Protein AF-A0A833JPB8-F1 (afdb_monomer_lite)

Secondary structure (DSSP, 8-state):
----EEE-GGG-BGGGGGGBBPHHHHHHHHHHHHHH-HHHHHHHHHHHTTS-S--S-HHHHHHHHHHTTSSEEEPPTTS--SSBSEEEEE-TTSTTSEEEEE-S--TT--HHHHHHHHHHHHTT--HHHHHTTTTTSGGGSBGGGHHHHHHHHHHHHHHHHHHHHHTT----S----------------------------PPPP-----------

pLDDT: mean 72.91, std 19.33, range [29.31, 93.25]

Organism: Marinobacter nauticus (NCBI:txid2743)

Radius of gyration: 31.26 Å; chains: 1; bounding box: 52×52×105 Å

Structure (mmCIF, N/CA/C/O backbone):
data_AF-A0A833JPB8-F1
#
_entry.id   AF-A0A833JPB8-F1
#
loop_
_atom_site.group_PDB
_atom_site.id
_atom_site.type_symbol
_atom_site.label_atom_id
_atom_site.label_alt_id
_atom_site.label_comp_id
_atom_site.label_asym_id
_atom_site.label_entity_id
_atom_site.label_seq_id
_atom_site.pdbx_PDB_ins_code
_atom_site.Cartn_x
_atom_site.Cartn_y
_atom_site.Cartn_z
_atom_site.occupancy
_atom_site.B_iso_or_equiv
_atom_site.auth_seq_id
_atom_site.auth_comp_id
_atom_site.auth_asym_id
_atom_site.auth_atom_id
_atom_site.pdbx_PDB_model_num
ATOM 1 N N . MET A 1 1 ? 2.068 20.394 -6.447 1.00 38.81 1 MET A N 1
ATOM 2 C CA . MET A 1 1 ? 2.480 19.107 -7.045 1.00 38.81 1 MET A CA 1
ATOM 3 C C . MET A 1 1 ? 1.892 18.001 -6.193 1.00 38.81 1 MET A C 1
ATOM 5 O O . MET A 1 1 ? 2.092 18.008 -4.988 1.00 38.81 1 MET A O 1
ATOM 9 N N . SER A 1 2 ? 1.090 17.119 -6.780 1.00 48.22 2 SER A N 1
ATOM 10 C CA . SER A 1 2 ? 0.571 15.929 -6.104 1.00 48.22 2 SER A CA 1
ATOM 11 C C . SER A 1 2 ? 1.723 14.943 -5.900 1.00 48.22 2 SER A C 1
ATOM 13 O O . SER A 1 2 ? 2.187 14.341 -6.864 1.00 48.22 2 SER A O 1
ATOM 15 N N . PHE A 1 3 ? 2.212 14.821 -4.666 1.00 65.00 3 PHE A N 1
ATOM 16 C CA . PHE A 1 3 ? 3.339 13.949 -4.327 1.00 65.00 3 PHE A CA 1
ATOM 17 C C . PHE A 1 3 ? 2.903 12.482 -4.344 1.00 65.00 3 PHE A C 1
ATOM 19 O O . PHE A 1 3 ? 2.333 11.989 -3.380 1.00 65.00 3 PHE A O 1
ATOM 26 N N . VAL A 1 4 ? 3.136 11.791 -5.453 1.00 81.50 4 VAL A N 1
ATOM 27 C CA . VAL A 1 4 ? 3.053 10.327 -5.510 1.00 81.50 4 VAL A CA 1
ATOM 28 C C . VAL A 1 4 ? 4.447 9.783 -5.226 1.00 81.50 4 VAL A C 1
ATOM 30 O O . VAL A 1 4 ? 5.430 10.359 -5.695 1.00 81.50 4 VAL A O 1
ATOM 33 N N . LYS A 1 5 ? 4.553 8.699 -4.455 1.00 88.44 5 LYS A N 1
ATOM 34 C CA . LYS A 1 5 ? 5.848 8.085 -4.136 1.00 88.44 5 LYS A CA 1
ATOM 35 C C . LYS A 1 5 ? 5.878 6.610 -4.524 1.00 88.44 5 LYS A C 1
ATOM 37 O O . LYS A 1 5 ? 4.881 5.903 -4.390 1.00 88.44 5 LYS A O 1
ATOM 42 N N . LEU A 1 6 ? 7.043 6.173 -4.993 1.00 89.81 6 LEU A N 1
ATOM 43 C CA . LEU A 1 6 ? 7.389 4.771 -5.209 1.00 89.81 6 LEU A CA 1
ATOM 44 C C . LEU A 1 6 ? 8.319 4.336 -4.084 1.00 89.81 6 LEU A C 1
ATOM 46 O O . LEU A 1 6 ? 9.373 4.944 -3.897 1.00 89.81 6 LEU A O 1
ATOM 50 N N . VAL A 1 7 ? 7.914 3.319 -3.333 1.00 90.62 7 VAL A N 1
ATOM 51 C CA . VAL A 1 7 ? 8.639 2.832 -2.152 1.00 90.62 7 VAL A CA 1
ATOM 52 C C . VAL A 1 7 ? 8.621 1.312 -2.111 1.00 90.62 7 VAL A C 1
ATOM 54 O O . VAL A 1 7 ? 7.736 0.682 -2.692 1.00 90.62 7 VAL A O 1
ATOM 57 N N . ARG A 1 8 ? 9.592 0.712 -1.424 1.00 90.06 8 ARG A N 1
ATOM 58 C CA . ARG A 1 8 ? 9.579 -0.735 -1.178 1.00 90.06 8 ARG A CA 1
ATOM 59 C C . ARG A 1 8 ? 8.524 -1.098 -0.127 1.00 90.06 8 ARG A C 1
ATOM 61 O O . ARG A 1 8 ? 8.260 -0.279 0.755 1.00 90.06 8 ARG A O 1
ATOM 68 N N . PRO A 1 9 ? 7.986 -2.331 -0.143 1.00 88.12 9 PRO A N 1
ATOM 69 C CA . PRO A 1 9 ? 7.091 -2.823 0.904 1.00 88.12 9 PRO A CA 1
ATOM 70 C C . PRO A 1 9 ? 7.618 -2.624 2.324 1.00 88.12 9 PRO A C 1
ATOM 72 O O . PRO A 1 9 ? 6.891 -2.152 3.194 1.00 88.12 9 PRO A O 1
ATOM 75 N N . SER A 1 10 ? 8.907 -2.889 2.533 1.00 84.38 10 SER A N 1
ATOM 76 C CA . SER A 1 10 ? 9.578 -2.732 3.825 1.00 84.38 10 SER A CA 1
ATOM 77 C C . SER A 1 10 ? 9.705 -1.282 4.302 1.00 84.38 10 SER A C 1
ATOM 79 O O . SER A 1 10 ? 9.936 -1.054 5.482 1.00 84.38 10 SER A O 1
ATOM 81 N N . GLU A 1 11 ? 9.601 -0.310 3.394 1.00 87.38 11 GLU A N 1
ATOM 82 C CA . GLU A 1 11 ? 9.758 1.126 3.670 1.00 87.38 11 GLU A CA 1
ATOM 83 C C . GLU A 1 11 ? 8.403 1.838 3.814 1.00 87.38 11 GLU A C 1
ATOM 85 O O . GLU A 1 11 ? 8.351 3.056 4.018 1.00 87.38 11 GLU A O 1
ATOM 90 N N . LEU A 1 12 ? 7.292 1.101 3.691 1.00 88.50 12 LEU A N 1
ATOM 91 C CA . LEU A 1 12 ? 5.969 1.662 3.910 1.00 88.50 12 LEU A CA 1
ATOM 92 C C . LEU A 1 12 ? 5.792 2.090 5.360 1.00 88.50 12 LEU A C 1
ATOM 94 O O . LEU A 1 12 ? 6.124 1.366 6.304 1.00 88.50 12 LEU A O 1
ATOM 98 N N . LYS A 1 13 ? 5.164 3.251 5.525 1.00 88.62 13 LYS A N 1
ATOM 99 C CA . LYS A 1 13 ? 4.613 3.665 6.808 1.00 88.62 13 LYS A CA 1
ATOM 100 C C . LYS A 1 13 ? 3.177 3.196 6.912 1.00 88.62 13 LYS A C 1
ATOM 102 O O . LYS A 1 13 ? 2.467 3.071 5.917 1.00 88.62 13 LYS A O 1
ATOM 107 N N . VAL A 1 14 ? 2.708 3.014 8.134 1.00 87.00 14 VAL A N 1
ATOM 108 C CA . VAL A 1 14 ? 1.323 2.605 8.371 1.00 87.00 14 VAL A CA 1
ATOM 109 C C . VAL A 1 14 ? 0.312 3.624 7.829 1.00 87.00 14 VAL A C 1
ATOM 111 O O . VAL A 1 14 ? -0.722 3.232 7.294 1.00 87.00 14 VAL A O 1
ATOM 114 N N . LEU A 1 15 ? 0.630 4.922 7.879 1.00 87.62 15 LEU A N 1
ATOM 115 C CA . LEU A 1 15 ? -0.206 5.981 7.296 1.00 87.62 15 LEU A CA 1
ATOM 116 C C . LEU A 1 15 ? -0.375 5.853 5.774 1.00 87.62 15 LEU A C 1
ATOM 118 O O . LEU A 1 15 ? -1.339 6.375 5.224 1.00 87.62 15 LEU A O 1
ATOM 122 N N . ASP A 1 16 ? 0.551 5.167 5.098 1.00 88.69 16 ASP A N 1
ATOM 123 C CA . ASP A 1 16 ? 0.543 5.011 3.646 1.00 88.69 16 ASP A CA 1
ATOM 124 C C . ASP A 1 16 ? -0.399 3.897 3.187 1.00 88.69 16 ASP A C 1
ATOM 126 O O . ASP A 1 16 ? -0.879 3.949 2.058 1.00 88.69 16 ASP A O 1
ATOM 130 N N . ILE A 1 17 ? -0.678 2.912 4.053 1.00 89.50 17 ILE A N 1
ATOM 131 C CA . ILE A 1 17 ? -1.454 1.701 3.737 1.00 89.50 17 ILE A CA 1
ATOM 132 C C . ILE A 1 17 ? -2.774 2.012 3.006 1.00 89.50 17 ILE A C 1
ATOM 134 O O . ILE A 1 17 ? -3.024 1.395 1.969 1.00 89.50 17 ILE A O 1
ATOM 138 N N . PRO A 1 18 ? -3.606 2.978 3.453 1.00 89.31 18 PRO A N 1
ATOM 139 C CA . PRO A 1 18 ? -4.880 3.275 2.791 1.00 89.31 18 PRO A CA 1
ATOM 140 C C . PRO A 1 18 ? -4.728 3.932 1.411 1.00 89.31 18 PRO A C 1
ATOM 142 O O . PRO A 1 18 ? -5.699 4.040 0.664 1.00 89.31 18 PRO A O 1
ATOM 145 N N . PHE A 1 19 ? -3.531 4.422 1.087 1.00 90.75 19 PHE A N 1
ATOM 146 C CA . PHE A 1 19 ? -3.228 5.122 -0.158 1.00 90.75 19 PHE A CA 1
ATOM 147 C C . PHE A 1 19 ? -2.422 4.271 -1.142 1.00 90.75 19 PHE A C 1
ATOM 149 O O . PHE A 1 19 ? -2.067 4.758 -2.221 1.00 90.75 19 PHE A O 1
ATOM 156 N N . VAL A 1 20 ? -2.128 3.018 -0.789 1.00 91.44 20 VAL A N 1
ATOM 157 C CA . VAL A 1 20 ? -1.443 2.092 -1.685 1.00 91.44 20 VAL A CA 1
ATOM 158 C C . VAL A 1 20 ? -2.396 1.656 -2.794 1.00 91.44 20 VAL A C 1
ATOM 160 O O . VAL A 1 20 ? -3.481 1.125 -2.545 1.00 91.44 20 VAL A O 1
ATOM 163 N N . GLU A 1 21 ? -1.974 1.882 -4.031 1.00 92.06 21 GLU A N 1
ATOM 164 C CA . GLU A 1 21 ? -2.668 1.419 -5.230 1.00 92.06 21 GLU A CA 1
ATOM 165 C C . GLU A 1 21 ? -2.390 -0.069 -5.478 1.00 92.06 21 GLU A C 1
ATOM 167 O O . GLU A 1 21 ? -1.311 -0.577 -5.169 1.00 92.06 21 GLU A O 1
ATOM 172 N N . THR A 1 22 ? -3.346 -0.775 -6.076 1.00 90.88 22 THR A N 1
ATOM 173 C CA . THR A 1 22 ? -3.108 -2.162 -6.507 1.00 90.88 22 THR A CA 1
ATOM 174 C C . THR A 1 22 ? -2.031 -2.243 -7.602 1.00 90.88 22 THR A C 1
ATOM 176 O O . THR A 1 22 ? -1.995 -1.379 -8.483 1.00 90.88 22 THR A O 1
ATOM 179 N N . PRO A 1 23 ? -1.185 -3.297 -7.623 1.00 89.50 23 PRO A N 1
ATOM 180 C CA . PRO A 1 23 ? -0.088 -3.439 -8.589 1.00 89.50 23 PRO A CA 1
ATOM 181 C C . PRO A 1 23 ? -0.501 -3.248 -10.053 1.00 89.50 23 PRO A C 1
ATOM 183 O O . PRO A 1 23 ? 0.242 -2.655 -10.831 1.00 89.50 23 PRO A O 1
ATOM 186 N N . PHE A 1 24 ? -1.709 -3.697 -10.415 1.00 87.50 24 PHE A N 1
ATOM 187 C CA . PHE A 1 24 ? -2.258 -3.563 -11.765 1.00 87.50 24 PHE A CA 1
ATOM 188 C C . PHE A 1 24 ? -2.363 -2.097 -12.213 1.00 87.50 24 PHE A C 1
ATOM 190 O O . PHE A 1 24 ? -1.797 -1.727 -13.236 1.00 87.50 24 PHE A O 1
ATOM 197 N N . PHE A 1 25 ? -3.031 -1.244 -11.431 1.00 89.12 25 PHE A N 1
ATOM 198 C CA . PHE A 1 25 ? -3.157 0.182 -11.758 1.00 89.12 25 PHE A CA 1
ATOM 199 C C . PHE A 1 25 ? -1.870 0.960 -11.467 1.00 89.12 25 PHE A C 1
ATOM 201 O O . PHE A 1 25 ? -1.561 1.950 -12.136 1.00 89.12 25 PHE A O 1
ATOM 208 N N . ALA A 1 26 ? -1.105 0.509 -10.475 1.00 92.06 26 ALA A N 1
ATOM 209 C CA . ALA A 1 26 ? 0.137 1.139 -10.071 1.00 92.06 26 ALA A CA 1
ATOM 210 C C . ALA A 1 26 ? 1.223 1.039 -11.151 1.00 92.06 26 ALA A C 1
ATOM 212 O O . ALA A 1 26 ? 1.954 2.007 -11.340 1.00 92.06 26 ALA A O 1
ATOM 213 N N . ALA A 1 27 ? 1.335 -0.090 -11.860 1.00 92.00 27 ALA A N 1
ATOM 214 C CA . ALA A 1 27 ? 2.442 -0.348 -12.782 1.00 92.00 27 ALA A CA 1
ATOM 215 C C . ALA A 1 27 ? 2.465 0.624 -13.974 1.00 92.00 27 ALA A C 1
ATOM 217 O O . ALA A 1 27 ? 3.475 1.296 -14.206 1.00 92.00 27 ALA A O 1
ATOM 218 N N . ASP A 1 28 ? 1.345 0.766 -14.689 1.00 91.25 28 ASP A N 1
ATOM 219 C CA . ASP A 1 28 ? 1.235 1.696 -15.823 1.00 91.25 28 ASP A CA 1
ATOM 220 C C . ASP A 1 28 ? 1.397 3.151 -15.377 1.00 91.25 28 ASP A C 1
ATOM 222 O O . ASP A 1 28 ? 2.059 3.966 -16.028 1.00 91.25 28 ASP A O 1
ATOM 226 N N . ARG A 1 29 ? 0.846 3.480 -14.208 1.00 90.50 29 ARG A N 1
ATOM 227 C CA . ARG A 1 29 ? 0.967 4.813 -13.628 1.00 90.50 29 ARG A CA 1
ATOM 228 C C . ARG A 1 29 ? 2.405 5.140 -13.235 1.00 90.50 29 ARG A C 1
ATOM 230 O O . ARG A 1 29 ? 2.878 6.239 -13.514 1.00 90.50 29 ARG A O 1
ATOM 237 N N . ALA A 1 30 ? 3.109 4.195 -12.618 1.00 91.19 30 ALA A N 1
ATOM 238 C CA . ALA A 1 30 ? 4.510 4.334 -12.243 1.00 91.19 30 ALA A CA 1
ATOM 239 C C . ALA A 1 30 ? 5.398 4.529 -13.476 1.00 91.19 30 ALA A C 1
ATOM 241 O O . ALA A 1 30 ? 6.275 5.392 -13.464 1.00 91.19 30 ALA A O 1
ATOM 242 N N . ARG A 1 31 ? 5.122 3.793 -14.560 1.00 90.88 31 ARG A N 1
ATOM 243 C CA . ARG A 1 31 ? 5.805 3.959 -15.846 1.00 90.88 31 ARG A CA 1
ATOM 244 C C . ARG A 1 31 ? 5.694 5.395 -16.362 1.00 90.88 31 ARG A C 1
ATOM 246 O O . ARG A 1 31 ? 6.716 6.024 -16.630 1.00 90.88 31 ARG A O 1
ATOM 253 N N . LEU A 1 32 ? 4.473 5.931 -16.431 1.00 89.94 32 LEU A N 1
ATOM 254 C CA . LEU A 1 32 ? 4.225 7.307 -16.879 1.00 89.94 32 LEU A CA 1
ATOM 255 C C . LEU A 1 32 ? 4.908 8.340 -15.973 1.00 89.94 32 LEU A C 1
ATOM 257 O O . LEU A 1 32 ? 5.509 9.293 -16.465 1.00 89.94 32 LEU A O 1
ATOM 261 N N . LEU A 1 33 ? 4.859 8.141 -14.653 1.00 88.62 33 LEU A N 1
ATOM 262 C CA . LEU A 1 33 ? 5.491 9.047 -13.692 1.00 88.62 33 LEU A CA 1
ATOM 263 C C . LEU A 1 33 ? 7.013 9.085 -13.853 1.00 88.62 33 LEU A C 1
ATOM 265 O O . LEU A 1 33 ? 7.601 10.157 -13.788 1.00 88.62 33 LEU A O 1
ATOM 269 N N . VAL A 1 34 ? 7.659 7.947 -14.101 1.00 87.88 34 VAL A N 1
ATOM 270 C CA . VAL A 1 34 ? 9.115 7.885 -14.315 1.00 87.88 34 VAL A CA 1
ATOM 271 C C . VAL A 1 34 ? 9.536 8.554 -15.626 1.00 87.88 34 VAL A C 1
ATOM 273 O O . VAL A 1 34 ? 10.636 9.103 -15.713 1.00 87.88 34 VAL A O 1
ATOM 276 N N . GLU A 1 35 ? 8.678 8.527 -16.646 1.00 86.94 35 GLU A N 1
ATOM 277 C CA . GLU A 1 35 ? 8.919 9.221 -17.915 1.00 86.94 35 GLU A CA 1
ATOM 278 C C . GLU A 1 35 ? 8.748 10.746 -17.781 1.00 86.94 35 GLU A C 1
ATOM 280 O O . GLU A 1 35 ? 9.485 11.501 -18.417 1.00 86.94 35 GLU A O 1
ATOM 285 N N . GLN A 1 36 ? 7.817 11.199 -16.935 1.00 87.50 36 GLN A N 1
ATOM 286 C CA . GLN A 1 36 ? 7.436 12.612 -16.801 1.00 87.50 36 GLN A CA 1
ATOM 287 C C . GLN A 1 36 ? 8.181 13.361 -15.683 1.00 87.50 36 GLN A C 1
ATOM 289 O O . GLN A 1 36 ? 8.466 14.552 -15.823 1.00 87.50 36 GLN A O 1
ATOM 294 N N . ASP A 1 37 ? 8.504 12.692 -14.574 1.00 86.50 37 ASP A N 1
ATOM 295 C CA . ASP A 1 37 ? 9.109 13.295 -13.384 1.00 86.50 37 ASP A CA 1
ATOM 296 C C . ASP A 1 37 ? 10.613 12.986 -13.305 1.00 86.50 37 ASP A C 1
ATOM 298 O O . ASP A 1 37 ? 11.048 11.880 -12.974 1.00 86.50 37 ASP A O 1
ATOM 302 N N . ASN A 1 38 ? 11.435 14.007 -13.563 1.00 84.00 38 ASN A N 1
ATOM 303 C CA . ASN A 1 38 ? 12.894 13.896 -13.520 1.00 84.00 38 ASN A CA 1
ATOM 304 C C . ASN A 1 38 ? 13.451 13.548 -12.127 1.00 84.00 38 ASN A C 1
ATOM 306 O O . ASN A 1 38 ? 14.502 12.900 -12.045 1.00 84.00 38 ASN A O 1
ATOM 310 N N . HIS A 1 39 ? 12.789 13.963 -11.043 1.00 84.06 39 HIS A N 1
ATOM 311 C CA . HIS A 1 39 ? 13.231 13.660 -9.681 1.00 84.06 39 HIS A CA 1
ATOM 312 C C . HIS A 1 39 ? 12.954 12.201 -9.338 1.00 84.06 39 HIS A C 1
ATOM 314 O O . HIS A 1 39 ? 13.866 11.497 -8.893 1.00 84.06 39 HIS A O 1
ATOM 320 N N . LEU A 1 40 ? 11.737 11.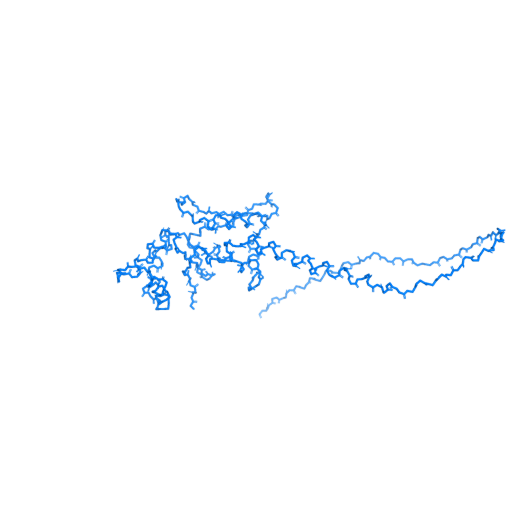728 -9.618 1.00 83.62 40 LEU A N 1
ATOM 321 C CA . LEU A 1 40 ? 11.378 10.321 -9.443 1.00 83.62 40 LEU A CA 1
ATOM 322 C C . LEU A 1 40 ? 12.279 9.429 -10.300 1.00 83.62 40 LEU A C 1
ATOM 324 O O . LEU A 1 40 ? 12.837 8.451 -9.806 1.00 83.62 40 LEU A O 1
ATOM 328 N N . ARG A 1 41 ? 12.510 9.818 -11.559 1.00 84.50 41 ARG A N 1
ATOM 329 C CA . ARG A 1 41 ? 13.428 9.125 -12.466 1.00 84.50 41 ARG A CA 1
ATOM 330 C C . ARG A 1 41 ? 14.828 9.001 -11.874 1.00 84.50 41 ARG A C 1
ATOM 332 O O . ARG A 1 41 ? 15.392 7.913 -11.874 1.00 84.50 41 ARG A O 1
ATOM 339 N N . SER A 1 42 ? 15.382 10.091 -11.345 1.00 84.06 42 SER A N 1
ATOM 340 C CA . SER A 1 42 ? 16.724 10.096 -10.742 1.00 84.06 42 SER A CA 1
ATOM 341 C C . SER A 1 42 ? 16.791 9.230 -9.478 1.00 84.06 42 SER A C 1
ATOM 343 O O . SER A 1 42 ? 17.757 8.490 -9.286 1.00 84.06 42 SER A O 1
ATOM 345 N N . SER A 1 43 ? 15.747 9.271 -8.643 1.00 84.50 43 SER A N 1
ATOM 346 C CA . SER A 1 43 ? 15.615 8.411 -7.460 1.00 84.50 43 SER A CA 1
ATOM 347 C C . SER A 1 43 ? 15.584 6.926 -7.843 1.00 84.50 43 SER A C 1
ATOM 349 O O . SER A 1 43 ? 16.384 6.138 -7.337 1.00 84.50 43 SER A O 1
ATOM 351 N N . MET A 1 44 ? 14.750 6.555 -8.821 1.00 85.62 44 MET A N 1
ATOM 352 C CA . MET A 1 44 ? 14.658 5.178 -9.316 1.00 85.62 44 MET A CA 1
ATOM 353 C C . MET A 1 44 ? 15.967 4.722 -9.964 1.00 85.62 44 MET A C 1
ATOM 355 O O . MET A 1 44 ? 16.425 3.615 -9.702 1.00 85.62 44 MET A O 1
ATOM 359 N N . GLN A 1 45 ? 16.643 5.580 -10.736 1.00 82.56 45 GLN A N 1
ATOM 360 C CA . GLN A 1 45 ? 17.976 5.261 -11.260 1.00 82.56 45 GLN A CA 1
ATOM 361 C C . GLN A 1 45 ? 18.957 4.917 -10.139 1.00 82.56 45 GLN A C 1
ATOM 363 O O . GLN A 1 45 ? 19.699 3.950 -10.265 1.00 82.56 45 GLN A O 1
ATOM 368 N N . SER A 1 46 ? 18.958 5.668 -9.035 1.00 81.56 46 SER A N 1
ATOM 369 C CA . SER A 1 46 ? 19.806 5.360 -7.878 1.00 81.56 46 SER A CA 1
ATOM 370 C C . SER A 1 46 ? 19.454 4.009 -7.249 1.00 81.56 46 SER A C 1
ATOM 372 O O . SER A 1 46 ? 20.352 3.234 -6.924 1.00 81.56 46 SER A O 1
ATOM 374 N N . LEU A 1 47 ? 18.160 3.707 -7.120 1.00 79.88 47 LEU A N 1
ATOM 375 C CA . LEU A 1 47 ? 17.664 2.466 -6.522 1.00 79.88 47 LEU A CA 1
ATOM 376 C C . LEU A 1 47 ? 18.030 1.229 -7.361 1.00 79.88 47 LEU A C 1
ATOM 378 O O . LEU A 1 47 ? 18.446 0.214 -6.806 1.00 79.88 47 LEU A O 1
ATOM 382 N N . PHE A 1 48 ? 17.951 1.331 -8.692 1.00 75.62 48 PHE A N 1
ATOM 383 C CA . PHE A 1 48 ? 18.254 0.238 -9.626 1.00 75.62 48 PHE A CA 1
ATOM 384 C C . PHE A 1 48 ? 19.723 0.172 -10.078 1.00 75.62 48 PHE A C 1
ATOM 386 O O . PHE A 1 48 ? 20.112 -0.794 -10.732 1.00 75.62 48 PHE A O 1
ATOM 393 N N . ARG A 1 49 ? 20.580 1.142 -9.717 1.00 65.75 49 ARG A N 1
ATOM 394 C CA . ARG A 1 49 ? 22.010 1.172 -10.105 1.00 65.75 49 ARG A CA 1
ATOM 395 C C . ARG A 1 49 ? 22.839 -0.017 -9.600 1.00 65.75 49 ARG A C 1
ATOM 397 O O . ARG A 1 49 ? 23.944 -0.213 -10.098 1.00 65.75 49 ARG A O 1
ATOM 404 N N . TYR A 1 50 ? 22.312 -0.810 -8.666 1.00 51.09 50 TYR A N 1
ATOM 405 C CA . TYR A 1 50 ? 22.927 -2.047 -8.168 1.00 51.09 50 TYR A CA 1
ATOM 406 C C . TYR A 1 50 ? 22.448 -3.325 -8.890 1.00 51.09 50 TYR A C 1
ATOM 408 O O . TYR A 1 50 ? 22.926 -4.411 -8.572 1.00 51.09 50 TYR A O 1
ATOM 416 N N . GLY A 1 51 ? 21.546 -3.216 -9.874 1.00 48.38 51 GLY A N 1
ATOM 417 C CA . GLY A 1 51 ? 21.080 -4.328 -10.707 1.00 48.38 51 GLY A CA 1
ATOM 418 C C . GLY A 1 51 ? 21.876 -4.438 -12.008 1.00 48.38 51 GLY A C 1
ATOM 419 O O . GLY A 1 51 ? 21.950 -3.500 -12.800 1.00 48.38 51 GLY A O 1
ATOM 420 N N . SER A 1 52 ? 22.499 -5.591 -12.226 1.00 43.56 52 SER A N 1
ATOM 421 C CA . SER A 1 52 ? 23.373 -5.880 -13.360 1.00 43.56 52 SER A CA 1
ATOM 422 C C . SER A 1 52 ? 22.684 -5.729 -14.723 1.00 43.56 52 SER A C 1
ATOM 424 O O . SER A 1 52 ? 21.741 -6.448 -15.038 1.00 43.56 52 SER A O 1
ATOM 426 N N . GLY A 1 53 ? 23.266 -4.893 -15.583 1.00 44.97 53 GLY A N 1
ATOM 427 C CA . GLY A 1 53 ? 23.460 -5.251 -16.991 1.00 44.97 53 GLY A CA 1
ATOM 428 C C . GLY A 1 53 ? 22.547 -4.612 -18.032 1.00 44.97 53 GLY A C 1
ATOM 429 O O . GLY A 1 53 ? 22.980 -4.516 -19.177 1.00 44.97 53 GLY A O 1
ATOM 430 N N . ASP A 1 54 ? 21.360 -4.114 -17.684 1.00 49.03 54 ASP A N 1
ATOM 431 C CA . ASP A 1 54 ? 20.452 -3.565 -18.696 1.00 49.03 54 ASP A CA 1
ATOM 432 C C . ASP A 1 54 ? 20.159 -2.082 -18.454 1.00 49.03 54 ASP A C 1
ATOM 434 O O . ASP A 1 54 ? 19.267 -1.691 -17.712 1.00 49.03 54 ASP A O 1
ATOM 438 N N . ARG A 1 55 ? 20.880 -1.225 -19.186 1.00 50.34 55 ARG A N 1
ATOM 439 C CA . ARG A 1 55 ? 20.512 0.183 -19.443 1.00 50.34 55 ARG A CA 1
ATOM 440 C C . ARG A 1 55 ? 19.166 0.318 -20.190 1.00 50.34 55 ARG A C 1
ATOM 442 O O . ARG A 1 55 ? 18.842 1.405 -20.670 1.00 50.34 55 ARG A O 1
ATOM 449 N N . ARG A 1 56 ? 18.409 -0.774 -20.354 1.00 63.00 56 ARG A N 1
ATOM 450 C CA . ARG A 1 56 ? 17.108 -0.800 -21.017 1.00 63.00 56 ARG A CA 1
ATOM 451 C C . ARG A 1 56 ? 16.065 -0.123 -20.140 1.00 63.00 56 ARG A C 1
ATOM 453 O O . ARG A 1 56 ? 16.104 -0.196 -18.919 1.00 63.00 56 ARG A O 1
ATOM 460 N N . ASN A 1 57 ? 15.200 0.600 -20.842 1.00 82.38 57 ASN A N 1
ATOM 461 C CA . ASN A 1 57 ? 14.126 1.467 -20.381 1.00 82.38 57 ASN A CA 1
ATOM 462 C C . ASN A 1 57 ? 13.798 1.366 -18.875 1.00 82.38 57 ASN A C 1
ATOM 464 O O . ASN A 1 57 ? 13.041 0.497 -18.459 1.00 82.38 57 ASN A O 1
ATOM 468 N N . LEU A 1 58 ? 14.323 2.301 -18.075 1.00 85.75 58 LEU A N 1
ATOM 469 C CA . LEU A 1 58 ? 14.044 2.399 -16.636 1.00 85.75 58 LEU A CA 1
ATOM 470 C C . LEU A 1 58 ? 12.542 2.358 -16.323 1.00 85.75 58 LEU A C 1
ATOM 472 O O . LEU A 1 58 ? 12.152 1.775 -15.317 1.00 85.75 58 LEU A O 1
ATOM 476 N N . ALA A 1 59 ? 11.708 2.967 -17.171 1.00 87.88 59 ALA A N 1
ATOM 477 C CA . ALA A 1 59 ? 10.265 2.983 -16.972 1.00 87.88 59 ALA A CA 1
ATOM 478 C C . ALA A 1 59 ? 9.663 1.571 -17.075 1.00 87.88 59 ALA A C 1
ATOM 480 O O . ALA A 1 59 ? 8.763 1.235 -16.314 1.00 87.88 59 ALA A O 1
ATOM 481 N N . GLU A 1 60 ? 10.209 0.717 -17.946 1.00 89.19 60 GLU A N 1
ATOM 482 C CA . GLU A 1 60 ? 9.829 -0.696 -18.056 1.00 89.19 60 GLU A CA 1
ATOM 483 C C . GLU A 1 60 ? 10.333 -1.515 -16.857 1.00 89.19 60 GLU A C 1
ATOM 485 O O . GLU A 1 60 ? 9.614 -2.368 -16.341 1.00 89.19 60 GLU A O 1
ATOM 490 N N . THR A 1 61 ? 11.543 -1.232 -16.365 1.00 88.81 61 THR A N 1
ATOM 491 C CA . THR A 1 61 ? 12.068 -1.862 -15.142 1.00 88.81 61 THR A CA 1
ATOM 492 C C . THR A 1 61 ? 11.199 -1.529 -13.931 1.00 88.81 61 THR A C 1
ATOM 494 O O . THR A 1 61 ? 10.822 -2.423 -13.180 1.00 88.81 61 THR A O 1
ATOM 497 N N . VAL A 1 62 ? 10.824 -0.256 -13.771 1.00 90.00 62 VAL A N 1
ATOM 498 C CA . VAL A 1 62 ? 9.918 0.189 -12.703 1.00 90.00 62 VAL A CA 1
ATOM 499 C C . VAL A 1 62 ? 8.535 -0.434 -12.872 1.00 90.00 62 VAL A C 1
ATOM 501 O O . VAL A 1 62 ? 7.977 -0.923 -11.897 1.00 90.00 62 VAL A O 1
ATOM 504 N N . HIS A 1 63 ? 8.001 -0.467 -14.096 1.00 92.19 63 HIS A N 1
ATOM 505 C CA . HIS A 1 63 ? 6.723 -1.112 -14.389 1.00 92.19 63 HIS A CA 1
ATOM 506 C C . HIS A 1 63 ? 6.711 -2.575 -13.923 1.00 92.19 63 HIS A C 1
ATOM 508 O O . HIS A 1 63 ? 5.785 -2.990 -13.229 1.00 92.19 63 HIS A O 1
ATOM 514 N N . ARG A 1 64 ? 7.757 -3.349 -14.246 1.00 90.12 64 ARG A N 1
ATOM 515 C CA . ARG A 1 64 ? 7.882 -4.744 -13.792 1.00 90.12 64 ARG A CA 1
ATOM 516 C C . ARG A 1 64 ? 8.010 -4.847 -12.280 1.00 90.12 64 ARG A C 1
ATOM 518 O O . ARG A 1 64 ? 7.242 -5.586 -11.685 1.00 90.12 64 ARG A O 1
ATOM 525 N N . ALA A 1 65 ? 8.890 -4.059 -11.665 1.00 90.69 65 ALA A N 1
ATOM 526 C CA . ALA A 1 65 ? 9.072 -4.067 -10.214 1.00 90.69 65 ALA A CA 1
ATOM 527 C C . ALA A 1 65 ? 7.766 -3.754 -9.460 1.00 90.69 65 ALA A C 1
ATOM 529 O O . ALA A 1 65 ? 7.473 -4.371 -8.441 1.00 90.69 65 ALA A O 1
ATOM 530 N N . VAL A 1 66 ? 6.946 -2.829 -9.971 1.00 91.69 66 VAL A N 1
ATOM 531 C CA . VAL A 1 66 ? 5.637 -2.518 -9.378 1.00 91.69 66 VAL A CA 1
ATOM 532 C C . VAL A 1 66 ? 4.631 -3.640 -9.613 1.00 91.69 66 VAL A C 1
ATOM 534 O O . VAL A 1 66 ? 3.932 -4.043 -8.686 1.00 91.69 66 VAL A O 1
ATOM 537 N N . ARG A 1 67 ? 4.568 -4.178 -10.835 1.00 90.19 67 ARG A N 1
ATOM 538 C CA . ARG A 1 67 ? 3.669 -5.287 -11.178 1.00 90.19 67 ARG A CA 1
ATOM 539 C C . ARG A 1 67 ? 3.967 -6.544 -10.357 1.00 90.19 67 ARG A C 1
ATOM 541 O O . ARG A 1 67 ? 3.041 -7.251 -9.971 1.00 90.19 67 ARG A O 1
ATOM 548 N N . ASP A 1 68 ? 5.244 -6.801 -10.101 1.00 88.56 68 ASP A N 1
ATOM 549 C CA . ASP A 1 68 ? 5.726 -7.978 -9.382 1.00 88.56 68 ASP A CA 1
ATOM 550 C C . ASP A 1 68 ? 5.697 -7.765 -7.846 1.00 88.56 68 ASP A C 1
ATOM 552 O O . ASP A 1 68 ? 5.975 -8.692 -7.090 1.00 88.56 68 ASP A O 1
ATOM 556 N N . GLY A 1 69 ? 5.302 -6.573 -7.371 1.00 87.50 69 GLY A N 1
ATOM 557 C CA . GLY A 1 69 ? 5.112 -6.254 -5.948 1.00 87.50 69 GLY A CA 1
ATOM 558 C C . GLY A 1 69 ? 6.383 -5.845 -5.193 1.00 87.50 69 GLY A C 1
ATOM 559 O O . GLY A 1 69 ? 6.332 -5.618 -3.986 1.00 87.50 69 GLY A O 1
ATOM 560 N N . GLU A 1 70 ? 7.518 -5.711 -5.883 1.00 89.88 70 GLU A N 1
ATOM 561 C CA . GLU A 1 70 ? 8.794 -5.262 -5.301 1.00 89.88 70 GLU A CA 1
ATOM 562 C C . GLU A 1 70 ? 8.792 -3.766 -4.961 1.00 89.88 70 GLU A C 1
ATOM 564 O O . GLU A 1 70 ? 9.496 -3.309 -4.056 1.00 89.88 70 GLU A O 1
ATOM 569 N N . LEU A 1 71 ? 8.004 -2.992 -5.707 1.00 91.12 71 LEU A N 1
ATOM 570 C CA . LEU A 1 71 ? 7.745 -1.582 -5.460 1.00 91.12 71 LEU A CA 1
ATOM 571 C C . LEU A 1 71 ? 6.248 -1.337 -5.354 1.00 91.12 71 LEU A C 1
ATOM 573 O O . LEU A 1 71 ? 5.439 -1.951 -6.043 1.00 91.12 71 LEU A O 1
ATOM 577 N N . MET A 1 72 ? 5.885 -0.371 -4.523 1.00 91.56 72 MET A N 1
ATOM 578 C CA . MET A 1 72 ? 4.509 0.044 -4.335 1.00 91.56 72 MET A CA 1
ATOM 579 C C . MET A 1 72 ? 4.331 1.520 -4.613 1.00 91.56 72 MET A C 1
ATOM 581 O O . MET A 1 72 ? 5.157 2.358 -4.242 1.00 91.56 72 MET A O 1
ATOM 585 N N . LEU A 1 73 ? 3.213 1.823 -5.266 1.00 93.00 73 LEU A N 1
ATOM 586 C CA . LEU A 1 73 ? 2.791 3.181 -5.534 1.00 93.00 73 LEU A CA 1
ATOM 587 C C . LEU A 1 73 ? 1.887 3.652 -4.400 1.00 93.00 73 LEU A C 1
ATOM 589 O O . LEU A 1 73 ? 0.765 3.170 -4.243 1.00 93.00 73 LEU A O 1
ATOM 593 N N . VAL A 1 74 ? 2.376 4.621 -3.634 1.00 92.31 74 VAL A N 1
ATOM 594 C CA . VAL A 1 74 ? 1.579 5.299 -2.615 1.00 92.31 74 VAL A CA 1
ATOM 595 C C . VAL A 1 74 ? 1.099 6.613 -3.194 1.00 92.31 74 VAL A C 1
ATOM 597 O O . VAL A 1 74 ? 1.897 7.479 -3.578 1.00 92.31 74 VAL A O 1
ATOM 600 N N . CYS A 1 75 ? -0.216 6.751 -3.265 1.00 89.06 75 CYS A N 1
ATOM 601 C CA . CYS A 1 75 ? -0.831 7.963 -3.757 1.00 89.06 75 CYS A CA 1
ATOM 602 C C . CYS A 1 75 ? -0.950 9.015 -2.639 1.00 89.06 75 CYS A C 1
ATOM 604 O O . CYS A 1 75 ? -0.792 8.713 -1.460 1.00 89.06 75 CYS A O 1
ATOM 606 N N . SER A 1 76 ? -1.198 10.272 -2.997 1.00 82.31 76 SER A N 1
ATOM 607 C CA . SER A 1 76 ? -1.428 11.331 -2.008 1.00 82.31 76 SER A CA 1
ATOM 608 C C . SER A 1 76 ? -2.911 11.526 -1.727 1.00 82.31 76 SER A C 1
ATOM 610 O O . SER A 1 76 ? -3.770 11.080 -2.482 1.00 82.31 76 SER A O 1
ATOM 612 N N . GLU A 1 77 ? -3.228 12.272 -0.673 1.00 72.50 77 GLU A N 1
ATOM 613 C CA . GLU A 1 77 ? -4.612 12.590 -0.300 1.00 72.50 77 GLU A CA 1
ATOM 614 C C . GLU A 1 77 ? -5.409 13.274 -1.424 1.00 72.50 77 GLU A C 1
ATOM 616 O O . GLU A 1 77 ? -6.599 13.015 -1.605 1.00 72.50 77 GLU A O 1
ATOM 621 N N . TRP A 1 78 ? -4.728 14.099 -2.223 1.00 69.00 78 TRP A N 1
ATOM 622 C CA . TRP A 1 78 ? -5.284 14.807 -3.384 1.00 69.00 78 TRP A CA 1
ATOM 623 C C . TRP A 1 78 ? -5.467 13.922 -4.615 1.00 69.00 78 TRP A C 1
ATOM 625 O O . TRP A 1 78 ? -6.065 14.332 -5.605 1.00 69.00 78 TRP A O 1
ATOM 635 N N . ASN A 1 79 ? -4.909 12.722 -4.575 1.00 77.75 79 ASN A N 1
ATOM 636 C CA . ASN A 1 79 ? -4.818 11.825 -5.700 1.00 77.75 79 ASN A CA 1
ATOM 637 C C . ASN A 1 79 ? -5.073 10.411 -5.198 1.00 77.75 79 ASN A C 1
ATOM 639 O O . ASN A 1 79 ? -4.155 9.610 -5.125 1.00 77.75 79 ASN A O 1
ATOM 643 N N . LYS A 1 80 ? -6.303 10.134 -4.774 1.00 83.94 80 LYS A N 1
ATOM 644 C CA . LYS A 1 80 ? -6.650 8.849 -4.163 1.00 83.94 80 LYS A CA 1
ATOM 645 C C . LYS A 1 80 ? -6.329 7.681 -5.106 1.00 83.94 80 LYS A C 1
ATOM 647 O O . LYS A 1 80 ? -6.410 7.855 -6.327 1.00 83.94 80 LYS A O 1
ATOM 652 N N . PRO A 1 81 ? -5.985 6.506 -4.555 1.00 88.12 81 PRO A N 1
ATOM 653 C CA . PRO A 1 81 ? -5.882 5.305 -5.366 1.00 88.12 81 PRO A CA 1
ATOM 654 C C . PRO A 1 81 ? -7.215 5.051 -6.081 1.00 88.12 81 PRO A C 1
ATOM 656 O O . PRO A 1 81 ? -8.291 5.238 -5.506 1.00 88.12 81 PRO A O 1
ATOM 659 N N . PHE A 1 82 ? -7.130 4.654 -7.343 1.00 87.88 82 PHE A N 1
ATOM 660 C CA . PHE A 1 82 ? -8.261 4.246 -8.161 1.00 87.88 82 PHE A CA 1
ATOM 661 C C . PHE A 1 82 ? -8.850 2.929 -7.648 1.00 87.88 82 PHE A C 1
ATOM 663 O O . PHE A 1 82 ? -10.067 2.793 -7.537 1.00 87.88 82 PHE A O 1
ATOM 670 N N . SER A 1 83 ? -7.982 1.985 -7.288 1.00 89.56 83 SER A N 1
ATOM 671 C CA . SER A 1 83 ? -8.328 0.692 -6.714 1.00 89.56 83 SER A CA 1
ATOM 672 C C . SER A 1 83 ? -7.414 0.426 -5.511 1.00 89.56 83 SER A C 1
ATOM 674 O O . SER A 1 83 ? -6.414 -0.286 -5.650 1.00 89.56 83 SER A O 1
ATOM 676 N N . PRO A 1 84 ? -7.726 0.997 -4.329 1.00 90.56 84 PRO A N 1
ATOM 677 C CA . PRO A 1 84 ? -6.908 0.824 -3.132 1.00 90.56 84 PRO A CA 1
ATOM 678 C C . PRO A 1 84 ? -6.710 -0.655 -2.820 1.00 90.56 84 PRO A C 1
ATOM 680 O O . PRO A 1 84 ? -7.666 -1.430 -2.817 1.00 90.56 84 PRO A O 1
ATOM 683 N N . MET A 1 85 ? -5.472 -1.036 -2.520 1.00 90.69 85 MET A N 1
ATOM 684 C CA . MET A 1 85 ? -5.166 -2.416 -2.154 1.00 90.69 85 MET A CA 1
ATOM 685 C C . MET A 1 85 ? -5.651 -2.755 -0.743 1.00 90.69 85 MET A C 1
ATOM 687 O O . MET A 1 85 ? -5.982 -3.904 -0.470 1.00 90.69 85 MET A O 1
ATOM 691 N N . VAL A 1 86 ? -5.709 -1.769 0.156 1.00 91.88 86 VAL A N 1
ATOM 692 C CA . VAL A 1 86 ? -6.198 -1.948 1.525 1.00 91.88 86 VAL A CA 1
ATOM 693 C C . VAL A 1 86 ? -7.277 -0.919 1.819 1.00 91.88 86 VAL A C 1
ATOM 695 O O . VAL A 1 86 ? -7.090 0.277 1.601 1.00 91.88 86 VAL A O 1
ATOM 698 N N . THR A 1 87 ? -8.407 -1.380 2.348 1.00 92.00 87 THR A N 1
ATOM 699 C CA . THR A 1 87 ? -9.543 -0.535 2.718 1.00 92.00 87 THR A CA 1
ATOM 700 C C . THR A 1 87 ? -9.962 -0.786 4.158 1.00 92.00 87 THR A C 1
ATOM 702 O O . THR A 1 87 ? -9.804 -1.873 4.715 1.00 92.00 87 THR A O 1
ATOM 705 N N . TRP A 1 88 ? -10.524 0.244 4.780 1.00 92.06 88 TRP A N 1
ATOM 706 C CA . TRP A 1 88 ? -11.245 0.089 6.033 1.00 92.06 88 TRP A CA 1
ATOM 707 C C . TRP A 1 88 ? -12.697 -0.262 5.737 1.00 92.06 88 TRP A C 1
ATOM 709 O O . TRP A 1 88 ? -13.381 0.476 5.024 1.00 92.06 88 TRP A O 1
ATOM 719 N N . ARG A 1 89 ? -13.180 -1.364 6.311 1.00 91.56 89 ARG A N 1
ATOM 720 C CA . ARG A 1 89 ? -14.587 -1.757 6.249 1.00 91.56 89 ARG A CA 1
ATOM 721 C C . ARG A 1 89 ? -15.248 -1.494 7.599 1.00 91.56 89 ARG A C 1
ATOM 723 O O . ARG A 1 89 ? -14.895 -2.171 8.566 1.00 91.56 89 ARG A O 1
ATOM 730 N N . PRO A 1 90 ? -16.185 -0.533 7.676 1.00 90.44 90 PRO A N 1
ATOM 731 C CA . PRO A 1 90 ? -16.972 -0.318 8.878 1.00 90.44 90 PRO A CA 1
ATOM 732 C C . PRO A 1 90 ? -17.764 -1.576 9.229 1.00 90.44 90 PRO A C 1
ATOM 734 O O . PRO A 1 90 ? -18.382 -2.192 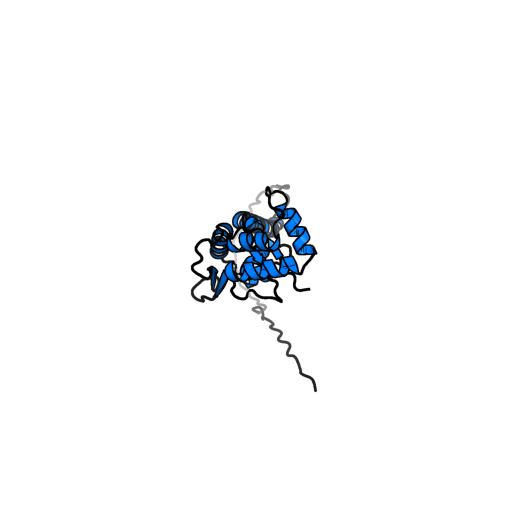8.360 1.00 90.44 90 PRO A O 1
ATOM 737 N N . ASP A 1 91 ? -17.739 -1.940 10.502 1.00 89.56 91 ASP A N 1
ATOM 738 C CA . ASP A 1 91 ? -18.485 -3.061 11.053 1.00 89.56 91 ASP A CA 1
ATOM 739 C C . ASP A 1 91 ? -18.833 -2.736 12.504 1.00 89.56 91 ASP A C 1
ATOM 741 O O . ASP A 1 91 ? -17.991 -2.789 13.403 1.00 89.56 91 ASP A O 1
ATOM 745 N N . ASN A 1 92 ? -20.097 -2.381 12.719 1.00 86.94 92 ASN A N 1
ATOM 746 C CA . ASN A 1 92 ? -20.603 -1.965 14.024 1.00 86.94 92 ASN A CA 1
ATOM 747 C C . ASN A 1 92 ? -20.669 -3.120 15.036 1.00 86.94 92 ASN A C 1
ATOM 749 O O . ASN A 1 92 ? -20.936 -2.875 16.210 1.00 86.94 92 ASN A O 1
ATOM 753 N N . SER A 1 93 ? -20.457 -4.368 14.601 1.00 88.00 93 SER A N 1
ATOM 754 C CA . SER A 1 93 ? -20.370 -5.519 15.504 1.00 88.00 93 SER A CA 1
ATOM 755 C C . SER A 1 93 ? -18.995 -5.651 16.170 1.00 88.00 93 SER A C 1
ATOM 757 O O . SER A 1 93 ? -18.872 -6.334 17.188 1.00 88.00 93 SER A O 1
ATOM 759 N N . LEU A 1 94 ? -17.965 -4.988 15.631 1.00 85.56 94 LEU A N 1
ATOM 760 C CA . LEU A 1 94 ? -16.604 -5.043 16.153 1.00 85.56 94 LEU A CA 1
ATOM 761 C C . LEU A 1 94 ? -16.338 -3.902 17.149 1.00 85.56 94 LEU A C 1
ATOM 763 O O . LEU A 1 94 ? -16.767 -2.773 16.910 1.00 85.56 94 LEU A O 1
ATOM 767 N N . PRO A 1 95 ? -15.545 -4.133 18.216 1.00 82.25 95 PRO A N 1
ATOM 768 C CA . PRO A 1 95 ? -15.213 -3.098 19.203 1.00 82.25 95 PRO A CA 1
ATOM 769 C C . PRO A 1 95 ? -14.559 -1.840 18.612 1.00 82.25 95 PRO A C 1
ATOM 771 O O . PRO A 1 95 ? -14.733 -0.749 19.142 1.00 82.25 95 PRO A O 1
ATOM 774 N N . ALA A 1 96 ? -13.813 -1.988 17.514 1.00 83.25 96 ALA A N 1
ATOM 775 C CA . ALA A 1 96 ? -13.149 -0.886 16.816 1.00 83.25 96 ALA A CA 1
ATOM 776 C C . ALA A 1 96 ? -14.048 -0.178 15.777 1.00 83.25 96 ALA A C 1
ATOM 778 O O . ALA A 1 96 ? -13.589 0.736 15.094 1.00 83.25 96 ALA A O 1
ATOM 779 N N . GLY A 1 97 ? -15.306 -0.609 15.609 1.00 87.81 97 GLY A N 1
ATOM 780 C CA . GLY A 1 97 ? -16.239 -0.067 14.613 1.00 87.81 97 GLY A CA 1
ATOM 781 C C . GLY A 1 97 ? -15.918 -0.452 13.163 1.00 87.81 97 GLY A C 1
ATOM 782 O O . GLY A 1 97 ? -16.474 0.125 12.226 1.00 87.81 97 GLY A O 1
ATOM 783 N N . GLY A 1 98 ? -15.005 -1.402 12.952 1.00 91.56 98 GLY A N 1
ATOM 784 C CA . GLY A 1 98 ? -14.617 -1.900 11.637 1.00 91.56 98 GLY A CA 1
ATOM 785 C C . GLY A 1 98 ? -13.307 -2.674 11.647 1.00 91.56 98 GLY A C 1
ATOM 786 O O . GLY A 1 98 ? -12.748 -2.971 12.704 1.00 91.56 98 GLY A O 1
ATOM 787 N N . GLN A 1 99 ? -12.835 -3.013 10.450 1.00 93.25 99 GLN A N 1
ATOM 788 C CA . GLN A 1 99 ? -11.580 -3.729 10.237 1.00 93.25 99 GLN A CA 1
ATOM 789 C C . GLN A 1 99 ? -10.921 -3.349 8.909 1.00 93.25 99 GLN A C 1
ATOM 791 O O . GLN A 1 99 ? -11.592 -3.092 7.905 1.00 93.25 99 GLN A O 1
ATOM 796 N N . TRP A 1 100 ? -9.595 -3.397 8.879 1.00 92.94 100 TRP A N 1
ATOM 797 C CA . TRP A 1 100 ? -8.810 -3.316 7.654 1.00 92.94 100 TRP A CA 1
ATOM 798 C C . TRP A 1 100 ? -8.942 -4.611 6.856 1.00 92.94 100 TRP A C 1
ATOM 800 O O . TRP A 1 100 ? -8.878 -5.711 7.419 1.00 92.94 100 TRP A O 1
ATOM 810 N N . ARG A 1 101 ? -9.127 -4.487 5.541 1.00 92.00 101 ARG A N 1
ATOM 811 C CA . ARG A 1 101 ? -9.168 -5.607 4.600 1.00 92.00 101 ARG A CA 1
ATOM 812 C C . ARG A 1 101 ? -8.291 -5.324 3.397 1.00 92.00 101 ARG A C 1
ATOM 814 O O . ARG A 1 101 ? -8.236 -4.200 2.910 1.00 92.00 101 ARG A O 1
ATOM 821 N N . ILE A 1 102 ? -7.645 -6.374 2.917 1.00 91.25 102 ILE A N 1
ATOM 822 C CA . ILE A 1 102 ? -6.955 -6.367 1.634 1.00 91.25 102 ILE A CA 1
ATOM 823 C C . ILE A 1 102 ? -8.016 -6.639 0.568 1.00 91.25 102 ILE A C 1
ATOM 825 O O . ILE A 1 102 ? -8.785 -7.597 0.683 1.00 91.25 102 ILE A O 1
ATOM 829 N N . GLU A 1 103 ? -8.115 -5.754 -0.416 1.00 86.81 103 GLU A N 1
ATOM 830 C CA . GLU A 1 103 ? -9.093 -5.844 -1.494 1.00 86.81 103 GLU A CA 1
ATOM 831 C C . GLU A 1 103 ? -8.520 -6.626 -2.677 1.00 86.81 103 GLU A C 1
ATOM 833 O O . GLU A 1 103 ? -7.439 -6.324 -3.183 1.00 86.81 103 GLU A O 1
ATOM 838 N N . GLY A 1 104 ? -9.295 -7.599 -3.158 1.00 70.62 104 GLY A N 1
ATOM 839 C CA . GLY A 1 104 ? -8.974 -8.415 -4.329 1.00 70.62 104 GLY A CA 1
ATOM 840 C C . GLY A 1 104 ? -8.254 -9.729 -4.014 1.00 70.62 104 GLY A C 1
ATOM 841 O O . GLY A 1 104 ? -7.571 -9.884 -3.007 1.00 70.62 104 GLY A O 1
ATOM 842 N N . SER A 1 105 ? -8.420 -10.701 -4.911 1.00 65.06 105 SER A N 1
ATOM 843 C CA . SER A 1 105 ? -7.736 -11.998 -4.885 1.00 65.06 105 SER A CA 1
ATOM 844 C C . SER A 1 105 ? -6.410 -11.913 -5.644 1.00 65.06 105 SER A C 1
ATOM 846 O O . SER A 1 105 ? -6.220 -12.572 -6.670 1.00 65.06 105 SER A O 1
ATOM 848 N N . TRP A 1 106 ? -5.523 -11.023 -5.207 1.00 68.75 106 TRP A N 1
ATOM 849 C CA . TRP A 1 106 ? -4.213 -10.875 -5.834 1.00 68.75 106 TRP A CA 1
ATOM 850 C C . TRP A 1 106 ? -3.333 -12.056 -5.449 1.00 68.75 106 TRP A C 1
ATOM 852 O O . TRP A 1 106 ? -3.230 -12.404 -4.278 1.00 68.75 106 TRP A O 1
ATOM 862 N N . LEU A 1 107 ? -2.703 -12.677 -6.447 1.00 63.88 107 LEU A N 1
ATOM 863 C CA . LEU A 1 107 ? -1.924 -13.899 -6.245 1.00 63.88 107 LEU A CA 1
ATOM 864 C C . LEU A 1 107 ? -0.686 -13.678 -5.363 1.00 63.88 107 LEU A C 1
ATOM 866 O O . LEU A 1 107 ? -0.244 -14.624 -4.728 1.00 63.88 107 LEU A O 1
ATOM 870 N N . ASN A 1 108 ? -0.163 -12.448 -5.307 1.00 71.56 108 ASN A N 1
ATOM 871 C CA . ASN A 1 108 ? 1.073 -12.106 -4.606 1.00 71.56 108 ASN A CA 1
ATOM 872 C C . ASN A 1 108 ? 0.922 -10.769 -3.867 1.00 71.56 108 ASN A C 1
ATOM 874 O O . ASN A 1 108 ? 1.460 -9.748 -4.299 1.00 71.56 108 ASN A O 1
ATOM 878 N N . VAL A 1 109 ? 0.157 -10.745 -2.776 1.00 82.75 109 VAL A N 1
ATOM 879 C CA . VAL A 1 109 ? 0.202 -9.597 -1.860 1.00 82.75 109 VAL A CA 1
ATOM 880 C C . VAL A 1 109 ? 1.533 -9.655 -1.099 1.00 82.75 109 VAL A C 1
ATOM 882 O O . VAL A 1 109 ? 1.881 -10.722 -0.591 1.00 82.75 109 VAL A O 1
ATOM 885 N N . PRO A 1 110 ? 2.300 -8.553 -1.008 1.00 86.50 110 PRO A N 1
ATOM 886 C CA . PRO A 1 110 ? 3.517 -8.536 -0.207 1.00 86.50 110 PRO A CA 1
ATOM 887 C C . PRO A 1 110 ? 3.226 -8.900 1.252 1.00 86.50 110 PRO A C 1
ATOM 889 O O . PRO A 1 110 ? 2.327 -8.327 1.875 1.00 86.50 110 PRO A O 1
ATOM 892 N N . SER A 1 111 ? 4.014 -9.824 1.804 1.00 87.50 111 SER A N 1
ATOM 893 C CA . SER A 1 111 ? 3.836 -10.340 3.169 1.00 87.50 111 SER A CA 1
ATOM 894 C C . SER A 1 111 ? 3.841 -9.239 4.233 1.00 87.50 111 SER A C 1
ATOM 896 O O . SER A 1 111 ? 3.151 -9.334 5.246 1.00 87.50 111 SER A O 1
ATOM 898 N N . GLU A 1 112 ? 4.571 -8.154 3.979 1.00 87.56 112 GLU A N 1
ATOM 899 C CA . GLU A 1 112 ? 4.654 -6.970 4.821 1.00 87.56 112 GLU A CA 1
ATOM 900 C C . GLU A 1 112 ? 3.280 -6.326 5.000 1.00 87.56 112 GLU A C 1
ATOM 902 O O . GLU A 1 112 ? 2.936 -5.932 6.109 1.00 87.56 112 GLU A O 1
ATOM 907 N N . ILE A 1 113 ? 2.467 -6.263 3.943 1.00 89.12 113 ILE A N 1
ATOM 908 C CA . ILE A 1 113 ? 1.124 -5.671 3.986 1.00 89.12 113 ILE A CA 1
ATOM 909 C C . ILE A 1 113 ? 0.158 -6.589 4.712 1.00 89.12 113 ILE A C 1
ATOM 911 O O . ILE A 1 113 ? -0.641 -6.114 5.516 1.00 89.12 113 ILE A O 1
ATOM 915 N N . GLU A 1 114 ? 0.240 -7.893 4.450 1.00 90.00 114 GLU A N 1
ATOM 916 C CA . GLU A 1 114 ? -0.564 -8.886 5.162 1.00 90.00 114 GLU A CA 1
ATOM 917 C C . GLU A 1 114 ? -0.308 -8.812 6.667 1.00 90.00 114 GLU A C 1
ATOM 919 O O . GLU A 1 114 ? -1.252 -8.701 7.457 1.00 90.00 114 GLU A O 1
ATOM 924 N N . CYS A 1 115 ? 0.970 -8.767 7.055 1.00 88.12 115 CYS A N 1
ATOM 925 C CA . CYS A 1 115 ? 1.382 -8.561 8.436 1.00 88.12 115 CYS A CA 1
ATOM 926 C C . CYS A 1 115 ? 0.857 -7.226 8.975 1.00 88.12 115 CYS A C 1
ATOM 928 O O . CYS A 1 115 ? 0.238 -7.211 10.036 1.00 88.12 115 CYS A O 1
ATOM 930 N N . ALA A 1 116 ? 1.018 -6.122 8.236 1.00 88.81 116 ALA A N 1
ATOM 931 C CA . ALA A 1 116 ? 0.539 -4.803 8.656 1.00 88.81 116 ALA A CA 1
ATOM 932 C C . ALA A 1 116 ? -0.959 -4.804 8.961 1.00 88.81 116 ALA A C 1
ATOM 934 O O . ALA A 1 116 ? -1.390 -4.328 10.008 1.00 88.81 116 ALA A O 1
ATOM 935 N N . VAL A 1 117 ? -1.764 -5.342 8.044 1.00 90.94 117 VAL A N 1
ATOM 936 C CA . VAL A 1 117 ? -3.224 -5.375 8.159 1.00 90.94 117 VAL A CA 1
ATOM 937 C C . VAL A 1 117 ? -3.645 -6.239 9.343 1.00 90.94 117 VAL A C 1
ATOM 939 O O . VAL A 1 117 ? -4.509 -5.834 10.125 1.00 90.94 117 VAL A O 1
ATOM 942 N N . ALA A 1 118 ? -3.010 -7.401 9.517 1.00 90.94 118 ALA A N 1
ATOM 943 C CA . ALA A 1 118 ? -3.247 -8.254 10.674 1.00 90.94 118 ALA A CA 1
ATOM 944 C C . ALA A 1 118 ? -2.894 -7.535 11.985 1.00 90.94 118 ALA A C 1
ATOM 946 O O . ALA A 1 118 ? -3.674 -7.561 12.936 1.00 90.94 118 ALA A O 1
ATOM 947 N N . GLU A 1 119 ? -1.754 -6.846 12.040 1.00 89.19 119 GLU A N 1
ATOM 948 C CA . GLU A 1 119 ? -1.321 -6.124 13.234 1.00 89.19 119 GLU A CA 1
ATOM 949 C C . GLU A 1 119 ? -2.192 -4.900 13.544 1.00 89.19 119 GLU A C 1
ATOM 951 O O . GLU A 1 119 ? -2.491 -4.660 14.716 1.00 89.19 119 GLU A O 1
ATOM 956 N N . LEU A 1 120 ? -2.656 -4.167 12.527 1.00 89.81 120 LEU A N 1
ATOM 957 C CA . LEU A 1 120 ? -3.598 -3.060 12.696 1.00 89.81 120 LEU A CA 1
ATOM 958 C C . LEU A 1 120 ? -4.914 -3.529 13.301 1.00 89.81 120 LEU A C 1
ATOM 960 O O . LEU A 1 120 ? -5.406 -2.920 14.251 1.00 89.81 120 LEU A O 1
ATOM 964 N N . ASN A 1 121 ? -5.450 -4.634 12.784 1.00 91.56 121 ASN A N 1
ATOM 965 C CA . ASN A 1 121 ? -6.669 -5.239 13.305 1.00 91.56 121 ASN A CA 1
ATOM 966 C C . ASN A 1 121 ? -6.466 -5.768 14.732 1.00 91.56 121 ASN A C 1
ATOM 968 O O . ASN A 1 121 ? -7.289 -5.496 15.603 1.00 91.56 121 ASN A O 1
ATOM 972 N N . ASN A 1 122 ? -5.343 -6.440 15.009 1.00 88.81 122 ASN A N 1
ATOM 973 C CA . ASN A 1 122 ? -5.012 -6.939 16.349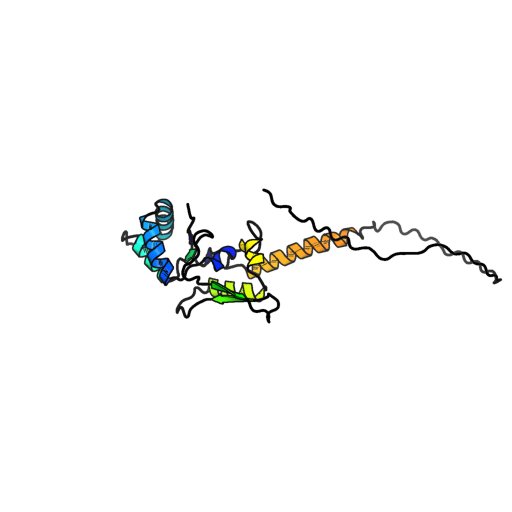 1.00 88.81 122 ASN A CA 1
ATOM 974 C C . ASN A 1 122 ? -4.849 -5.816 17.381 1.00 88.81 122 ASN A C 1
ATOM 976 O O . ASN A 1 122 ? -5.182 -5.993 18.551 1.00 88.81 122 ASN A O 1
ATOM 980 N N . CYS A 1 123 ? -4.330 -4.662 16.963 1.00 85.44 123 CYS A N 1
ATOM 981 C CA . CYS A 1 123 ? -4.169 -3.494 17.826 1.00 85.44 123 CYS A CA 1
ATOM 982 C C . CYS A 1 123 ? -5.427 -2.606 17.879 1.00 85.44 123 CYS A C 1
ATOM 984 O O . CYS A 1 123 ? -5.428 -1.620 18.613 1.00 85.44 123 CYS A O 1
ATOM 986 N N . GLY A 1 124 ? -6.483 -2.935 17.123 1.00 86.25 124 GLY A N 1
ATOM 987 C CA . GLY A 1 124 ? -7.728 -2.164 17.077 1.00 86.25 124 GLY A CA 1
ATOM 988 C C . GLY A 1 124 ? -7.561 -0.761 16.488 1.00 86.25 124 GLY A C 1
ATOM 989 O O . GLY A 1 124 ? -8.261 0.159 16.908 1.00 86.25 124 GLY A O 1
ATOM 990 N N . ILE A 1 125 ? -6.614 -0.576 15.561 1.00 86.94 125 ILE A N 1
ATOM 991 C CA . ILE A 1 125 ? -6.290 0.743 15.012 1.00 86.94 125 ILE A CA 1
ATOM 992 C C . ILE A 1 125 ? -7.316 1.164 13.966 1.00 86.94 125 ILE A C 1
ATOM 994 O O . ILE A 1 125 ? -7.508 0.469 12.970 1.00 86.94 125 ILE A O 1
ATOM 998 N N . THR A 1 126 ? -7.929 2.332 14.150 1.00 87.06 126 THR A N 1
ATOM 999 C CA . THR A 1 126 ? -8.952 2.868 13.236 1.00 87.06 126 THR A CA 1
ATOM 1000 C C . THR A 1 126 ? -8.380 3.868 12.224 1.00 87.06 126 THR A C 1
ATOM 1002 O O . THR A 1 126 ? -7.276 4.395 12.388 1.00 87.06 126 THR A O 1
ATOM 1005 N N . CYS A 1 127 ? -9.158 4.192 11.182 1.00 81.25 127 CYS A N 1
ATOM 1006 C CA . CYS A 1 127 ? -8.817 5.253 10.222 1.00 81.25 127 CYS A CA 1
ATOM 1007 C C . CYS A 1 127 ? -8.492 6.593 10.896 1.00 81.25 127 CYS A C 1
ATOM 1009 O O . CYS A 1 127 ? -7.576 7.297 10.474 1.00 81.25 127 CYS A O 1
ATOM 1011 N N . GLU A 1 128 ? -9.253 6.966 11.924 1.00 80.81 128 GLU A N 1
ATOM 1012 C CA . GLU A 1 128 ? -9.076 8.243 12.621 1.00 80.81 128 GLU A CA 1
ATOM 1013 C C . GLU A 1 128 ? -7.749 8.279 13.375 1.00 80.81 128 GLU A C 1
ATOM 1015 O O . GLU A 1 128 ? -7.016 9.263 13.287 1.00 80.81 128 GLU A O 1
ATOM 1020 N N . GLN A 1 129 ? -7.386 7.173 14.028 1.00 81.81 129 GLN A N 1
ATOM 1021 C CA . GLN A 1 129 ? -6.115 7.052 14.739 1.00 81.81 129 GLN A CA 1
ATOM 1022 C C . GLN A 1 129 ? -4.909 7.113 13.796 1.00 81.81 129 GLN A C 1
ATOM 1024 O O . GLN A 1 129 ? -3.869 7.644 14.189 1.00 81.81 129 GLN A O 1
ATOM 1029 N N . LEU A 1 130 ? -5.039 6.633 12.552 1.00 79.50 130 LEU A N 1
ATOM 1030 C CA . LEU A 1 130 ? -4.006 6.788 11.517 1.00 79.50 130 LEU A CA 1
ATOM 1031 C C . LEU A 1 130 ? -3.885 8.220 10.983 1.00 79.50 130 LEU A C 1
ATOM 1033 O O . LEU A 1 130 ? -2.790 8.628 10.609 1.00 79.50 130 LEU A O 1
ATOM 1037 N N . ARG A 1 131 ? -4.981 8.987 10.957 1.00 74.06 131 ARG A N 1
ATOM 1038 C CA . ARG A 1 131 ? -4.985 10.381 10.477 1.00 74.06 131 ARG A CA 1
ATOM 1039 C C . ARG A 1 131 ? -4.522 11.382 11.528 1.00 74.06 131 ARG A C 1
ATOM 1041 O O . ARG A 1 131 ? -3.824 12.328 11.205 1.00 74.06 131 ARG A O 1
ATOM 1048 N N . GLN A 1 132 ? -4.862 11.169 12.797 1.00 67.06 132 GLN A N 1
ATOM 1049 C CA . GLN A 1 132 ? -4.478 12.073 13.893 1.00 67.06 132 GLN A CA 1
ATOM 1050 C C . GLN A 1 132 ? -2.977 12.018 14.237 1.00 67.06 132 GLN A C 1
ATOM 1052 O O . GLN A 1 132 ? -2.506 12.738 15.113 1.00 67.06 132 GLN A O 1
ATOM 1057 N N . SER A 1 133 ? -2.216 11.137 13.587 1.00 59.69 133 SER A N 1
ATOM 1058 C CA . SER A 1 133 ? -0.873 10.736 13.991 1.00 59.69 133 SER A CA 1
ATOM 1059 C C . SER A 1 133 ? 0.261 11.341 13.154 1.00 59.69 133 SER A C 1
ATOM 1061 O O . SER A 1 133 ? 1.342 10.754 13.048 1.00 59.69 133 SER A O 1
ATOM 1063 N N . GLU A 1 134 ? 0.049 12.525 12.588 1.00 56.06 134 GLU A N 1
ATOM 1064 C CA . GLU A 1 134 ? 1.037 13.199 11.751 1.00 56.06 134 GLU A CA 1
ATOM 1065 C C . GLU A 1 134 ? 2.315 13.517 12.554 1.00 56.06 134 GLU A C 1
ATOM 1067 O O . GLU A 1 134 ? 2.329 14.309 13.492 1.00 56.06 134 GLU A O 1
ATOM 1072 N N . SER A 1 135 ? 3.420 12.879 12.164 1.00 56.84 135 SER A N 1
ATOM 1073 C CA . SER A 1 135 ? 4.815 13.073 12.618 1.00 56.84 135 SER A CA 1
ATOM 1074 C C . SER A 1 135 ? 5.332 12.203 13.771 1.00 56.84 135 SER A C 1
ATOM 1076 O O . SER A 1 135 ? 6.476 11.767 13.693 1.00 56.84 135 SER A O 1
ATOM 1078 N N . TRP A 1 136 ? 4.535 11.892 14.798 1.00 55.25 136 TRP A N 1
ATOM 1079 C CA . TRP A 1 136 ? 4.985 11.048 15.933 1.00 55.25 136 TRP A CA 1
ATOM 1080 C C . TRP A 1 136 ? 3.971 9.987 16.351 1.00 55.25 136 TRP A C 1
ATOM 1082 O O . TRP A 1 136 ? 4.108 9.338 17.393 1.00 55.25 136 TRP A O 1
ATOM 1092 N N . GLY A 1 137 ? 2.888 9.854 15.597 1.00 66.31 137 GLY A N 1
ATOM 1093 C CA . GLY A 1 137 ? 1.784 8.996 15.962 1.00 66.31 137 GLY A CA 1
ATOM 1094 C C . GLY A 1 137 ? 1.890 7.576 15.375 1.00 66.31 137 GLY A C 1
ATOM 1095 O O . GLY A 1 137 ? 2.898 7.201 14.788 1.00 66.31 137 GLY A O 1
ATOM 1096 N N . VAL A 1 138 ? 0.854 6.757 15.557 1.00 72.56 138 VAL A N 1
ATOM 1097 C CA . VAL A 1 138 ? 0.820 5.351 15.104 1.00 72.56 138 VAL A CA 1
ATOM 1098 C C . VAL A 1 138 ? 1.068 5.220 13.594 1.00 72.56 138 VAL A C 1
ATOM 1100 O O . VAL A 1 138 ? 1.743 4.288 13.165 1.00 72.56 138 VAL A O 1
ATOM 1103 N N . GLY A 1 139 ? 0.599 6.187 12.800 1.00 67.69 139 GLY A N 1
ATOM 1104 C CA . GLY A 1 139 ? 0.789 6.209 11.354 1.00 67.69 139 GLY A CA 1
ATOM 1105 C C . GLY A 1 139 ? 2.244 6.347 10.890 1.00 67.69 139 GLY A C 1
ATOM 1106 O O . GLY A 1 139 ? 2.568 5.866 9.808 1.00 67.69 139 GLY A O 1
ATOM 1107 N N . SER A 1 140 ? 3.144 6.950 11.681 1.00 75.25 140 SER A N 1
ATOM 1108 C CA . SER A 1 140 ? 4.545 7.156 11.273 1.00 75.25 140 SER A CA 1
ATOM 1109 C C . SER A 1 140 ? 5.421 5.909 11.408 1.00 75.25 140 SER A C 1
ATOM 1111 O O . SER A 1 140 ? 6.581 5.946 11.001 1.00 75.25 140 SER A O 1
ATOM 1113 N N . LEU A 1 141 ? 4.895 4.843 12.016 1.00 77.56 141 LEU A N 1
ATOM 1114 C CA . LEU A 1 141 ? 5.611 3.594 12.232 1.00 77.56 141 LEU A CA 1
ATOM 1115 C C . LEU A 1 141 ? 5.815 2.853 10.908 1.00 77.56 141 LEU A C 1
ATOM 1117 O O . LEU A 1 141 ? 4.937 2.854 10.045 1.00 77.56 141 LEU A O 1
ATOM 1121 N N . GLU A 1 142 ? 6.975 2.221 10.762 1.00 79.81 142 GLU A N 1
ATOM 1122 C CA . GLU A 1 142 ? 7.246 1.323 9.642 1.00 79.81 142 GLU A CA 1
ATOM 1123 C C . GLU A 1 142 ? 6.407 0.052 9.773 1.00 79.81 142 GLU A C 1
ATOM 1125 O O . GLU A 1 142 ? 6.238 -0.489 10.872 1.00 79.81 142 GLU A O 1
ATOM 1130 N N . VAL A 1 143 ? 5.893 -0.419 8.639 1.00 79.44 143 VAL A N 1
ATOM 1131 C CA . VAL A 1 143 ? 5.028 -1.599 8.555 1.00 79.44 143 VAL A CA 1
ATOM 1132 C C . VAL A 1 143 ? 5.716 -2.861 9.088 1.00 79.44 143 VAL A C 1
ATOM 1134 O O . VAL A 1 143 ? 5.105 -3.636 9.817 1.00 79.44 143 VAL A O 1
ATOM 1137 N N . ASN A 1 144 ? 7.000 -3.039 8.784 1.00 79.00 144 ASN A N 1
ATOM 1138 C CA . ASN A 1 144 ? 7.799 -4.210 9.169 1.00 79.00 144 ASN A CA 1
ATOM 1139 C C . ASN A 1 144 ? 8.028 -4.360 10.691 1.00 79.00 144 ASN A C 1
ATOM 1141 O O . ASN A 1 144 ? 8.308 -5.459 11.160 1.00 79.00 144 ASN A O 1
ATOM 1145 N N . MET A 1 145 ? 7.925 -3.274 11.462 1.00 75.75 145 MET A N 1
ATOM 1146 C CA . MET A 1 145 ? 8.240 -3.228 12.896 1.00 75.75 145 MET A CA 1
ATOM 1147 C C . MET A 1 145 ? 7.073 -2.665 13.715 1.00 75.75 145 MET A C 1
ATOM 1149 O O . MET A 1 145 ? 7.256 -2.225 14.860 1.00 75.75 145 MET A O 1
ATOM 1153 N N . PHE A 1 146 ? 5.873 -2.646 13.133 1.00 80.88 146 PHE A N 1
ATOM 1154 C CA . PHE A 1 146 ? 4.726 -1.950 13.694 1.00 80.88 146 PHE A CA 1
ATOM 1155 C C . PHE A 1 146 ? 4.369 -2.456 15.096 1.00 80.88 146 PHE A C 1
ATOM 1157 O O . PHE A 1 146 ? 4.365 -1.660 16.038 1.00 80.88 146 PHE A O 1
ATOM 1164 N N . SER A 1 147 ? 4.158 -3.761 15.287 1.00 76.12 147 SER A N 1
ATOM 1165 C CA . SER A 1 147 ? 3.789 -4.330 16.592 1.00 76.12 147 SER A CA 1
ATOM 1166 C C . SER A 1 147 ? 4.813 -4.056 17.693 1.00 76.12 147 SER A C 1
ATOM 1168 O O . SER A 1 147 ? 4.435 -3.728 18.824 1.00 76.12 147 SER A O 1
ATOM 1170 N N . MET A 1 148 ? 6.110 -4.155 17.388 1.00 81.25 148 MET A N 1
ATOM 1171 C CA . MET A 1 148 ? 7.175 -3.851 18.345 1.00 81.25 148 MET A CA 1
ATOM 1172 C C . MET A 1 148 ? 7.122 -2.378 18.763 1.00 81.25 148 MET A C 1
ATOM 1174 O O . MET A 1 148 ? 7.082 -2.073 19.961 1.00 81.25 148 MET A O 1
ATOM 1178 N N . ASN A 1 149 ? 7.075 -1.476 17.782 1.00 82.06 149 ASN A N 1
ATOM 1179 C CA . ASN A 1 149 ? 7.070 -0.036 18.016 1.00 82.06 149 ASN A CA 1
ATOM 1180 C C . ASN A 1 149 ? 5.794 0.419 18.737 1.00 82.06 149 ASN A C 1
ATOM 1182 O O . ASN A 1 149 ? 5.854 1.221 19.672 1.00 82.06 149 ASN A O 1
ATOM 1186 N N . TYR A 1 150 ? 4.645 -0.145 18.363 1.00 81.00 150 TYR A N 1
ATOM 1187 C CA . TYR A 1 150 ? 3.359 0.141 18.985 1.00 81.00 150 TYR A CA 1
ATOM 1188 C C . TYR A 1 150 ? 3.330 -0.303 20.455 1.00 81.00 150 TYR A C 1
ATOM 1190 O O . TYR A 1 150 ? 2.967 0.480 21.335 1.00 81.00 150 TYR A O 1
ATOM 1198 N N . ARG A 1 151 ? 3.816 -1.512 20.774 1.00 83.25 151 ARG A N 1
ATOM 1199 C CA . ARG A 1 151 ? 3.930 -1.980 22.171 1.00 83.25 151 ARG A CA 1
ATOM 1200 C C . ARG A 1 151 ? 4.909 -1.141 22.986 1.00 83.25 151 ARG A C 1
ATOM 1202 O O . ARG A 1 151 ? 4.636 -0.834 24.147 1.00 83.25 151 ARG A O 1
ATOM 1209 N N . GLN A 1 152 ? 6.054 -0.774 22.409 1.00 83.88 152 GLN A N 1
ATOM 1210 C CA . GLN A 1 152 ? 7.026 0.080 23.090 1.00 83.88 152 GLN A CA 1
ATOM 1211 C C . GLN A 1 152 ? 6.420 1.447 23.417 1.00 83.88 152 GLN A C 1
ATOM 1213 O O . GLN A 1 152 ? 6.604 1.955 24.523 1.00 83.88 152 GLN A O 1
ATOM 1218 N N . ARG A 1 153 ? 5.652 2.012 22.485 1.00 81.00 153 ARG A N 1
ATOM 1219 C CA . ARG A 1 153 ? 4.906 3.247 22.700 1.00 81.00 153 ARG A CA 1
ATOM 1220 C C . ARG A 1 153 ? 3.885 3.110 23.825 1.00 81.00 153 ARG A C 1
ATOM 1222 O O . ARG A 1 153 ? 3.927 3.916 24.747 1.00 81.00 153 ARG A O 1
ATOM 1229 N N . GLN A 1 154 ? 3.051 2.070 23.812 1.00 83.62 154 GLN A N 1
ATOM 1230 C CA . GLN A 1 154 ? 2.080 1.837 24.888 1.00 83.62 154 GLN A CA 1
ATOM 1231 C C . GLN A 1 154 ? 2.756 1.736 26.263 1.00 83.62 154 GLN A C 1
ATOM 1233 O O . GLN A 1 154 ? 2.239 2.248 27.252 1.00 83.62 154 GLN A O 1
ATOM 1238 N N . ARG A 1 155 ? 3.940 1.109 26.345 1.00 84.50 155 ARG A N 1
ATOM 1239 C CA . ARG A 1 155 ? 4.726 1.069 27.590 1.00 84.50 155 ARG A CA 1
ATOM 1240 C C . ARG A 1 155 ? 5.191 2.458 28.023 1.00 84.50 155 ARG A C 1
ATOM 1242 O O . ARG A 1 155 ? 5.115 2.758 29.208 1.00 84.50 155 ARG A O 1
ATOM 1249 N N . ARG A 1 156 ? 5.652 3.297 27.089 1.00 83.56 156 ARG A N 1
ATOM 1250 C CA . ARG A 1 156 ? 6.059 4.683 27.381 1.00 83.56 156 ARG A CA 1
ATOM 1251 C C . ARG A 1 156 ? 4.879 5.534 27.848 1.00 83.56 156 ARG A C 1
ATOM 1253 O O . ARG A 1 156 ? 5.024 6.257 28.823 1.00 83.56 156 ARG A O 1
ATOM 1260 N N . GLU A 1 157 ? 3.723 5.409 27.202 1.00 82.06 157 GLU A N 1
ATOM 1261 C CA . GLU A 1 157 ? 2.498 6.12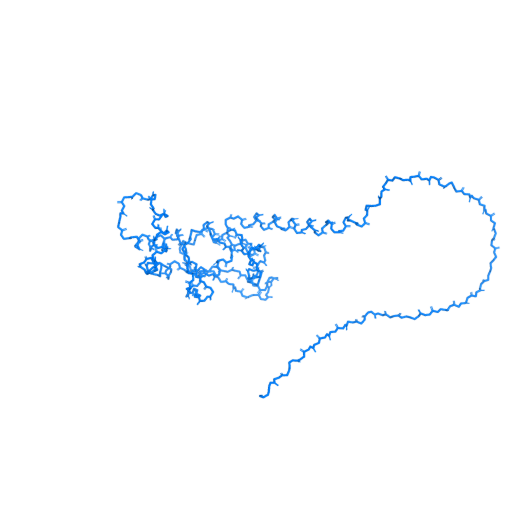4 27.587 1.00 82.06 157 GLU A CA 1
ATOM 1262 C C . GLU A 1 157 ? 2.028 5.704 28.989 1.00 82.06 157 GLU A C 1
ATOM 1264 O O . GLU A 1 157 ? 1.751 6.562 29.824 1.00 82.06 157 GLU A O 1
ATOM 1269 N N . ARG A 1 158 ? 2.052 4.399 29.299 1.00 82.50 158 ARG A N 1
ATOM 1270 C CA . ARG A 1 158 ? 1.748 3.891 30.648 1.00 82.50 158 ARG A CA 1
ATOM 1271 C C . ARG A 1 158 ? 2.764 4.334 31.697 1.00 82.50 158 ARG A C 1
ATOM 1273 O O . ARG A 1 158 ? 2.365 4.659 32.806 1.00 82.50 158 ARG A O 1
ATOM 1280 N N . ALA A 1 159 ? 4.056 4.360 31.370 1.00 80.44 159 ALA A N 1
ATOM 1281 C CA . ALA A 1 159 ? 5.091 4.836 32.289 1.00 80.44 159 ALA A CA 1
ATOM 1282 C C . ALA A 1 159 ? 4.956 6.342 32.567 1.00 80.44 159 ALA A C 1
ATOM 1284 O O . ALA A 1 159 ? 5.109 6.770 33.707 1.00 80.44 159 ALA A O 1
ATOM 1285 N N . ALA A 1 160 ? 4.613 7.138 31.550 1.00 78.44 160 ALA A N 1
ATOM 1286 C CA . ALA A 1 160 ? 4.353 8.565 31.711 1.00 78.44 160 ALA A CA 1
ATOM 1287 C C . ALA A 1 160 ? 3.111 8.831 32.578 1.00 78.44 160 ALA A C 1
ATOM 1289 O O . ALA A 1 160 ? 3.129 9.746 33.392 1.00 78.44 160 ALA A O 1
ATOM 1290 N N . GLN A 1 161 ? 2.060 8.016 32.445 1.00 70.69 161 GLN A N 1
ATOM 1291 C CA . GLN A 1 161 ? 0.856 8.111 33.279 1.00 70.69 161 GLN A CA 1
ATOM 1292 C C . GLN A 1 161 ? 1.097 7.611 34.713 1.00 70.69 161 GLN A C 1
ATOM 1294 O O . GLN A 1 161 ? 0.710 8.288 35.658 1.00 70.69 161 GLN A O 1
ATOM 1299 N N . GLY A 1 162 ? 1.804 6.489 34.891 1.00 59.09 162 GLY A N 1
ATOM 1300 C CA . GLY A 1 162 ? 2.155 5.951 36.213 1.00 59.09 162 GLY A CA 1
ATOM 1301 C C . GLY A 1 162 ? 3.111 6.848 37.007 1.00 59.09 162 GLY A C 1
ATOM 1302 O O . GLY A 1 162 ? 3.019 6.917 38.226 1.00 59.09 162 GLY A O 1
ATOM 1303 N N . SER A 1 163 ? 3.967 7.617 36.324 1.00 54.06 163 SER A N 1
ATOM 1304 C CA . SER A 1 163 ? 4.822 8.621 36.969 1.00 54.06 163 SER A CA 1
ATOM 1305 C C . SER A 1 163 ? 4.022 9.766 37.602 1.00 54.06 163 SER A C 1
ATOM 1307 O O . SER A 1 163 ? 4.490 10.356 38.568 1.00 54.06 163 SER A O 1
ATOM 1309 N N . VAL A 1 164 ? 2.833 10.104 37.086 1.00 53.38 164 VAL A N 1
ATOM 1310 C CA . VAL A 1 164 ? 2.014 11.202 37.635 1.00 53.38 164 VAL A CA 1
ATOM 1311 C C . VAL A 1 164 ? 1.351 10.798 38.958 1.00 53.38 164 VAL A C 1
ATOM 1313 O O . VAL A 1 164 ? 1.196 11.647 39.838 1.00 53.38 164 VAL A O 1
ATOM 1316 N N . ASP A 1 165 ? 1.035 9.514 39.138 1.00 51.88 165 ASP A N 1
ATOM 1317 C CA . ASP A 1 165 ? 0.450 8.997 40.381 1.00 51.88 165 ASP A CA 1
ATOM 1318 C C . ASP A 1 165 ? 1.503 8.736 41.478 1.00 51.88 165 ASP A C 1
ATOM 1320 O O . ASP A 1 165 ? 1.222 8.950 42.661 1.00 51.88 165 ASP A O 1
ATOM 1324 N N . ASP A 1 166 ? 2.746 8.392 41.116 1.00 51.34 166 ASP A N 1
ATOM 1325 C CA . ASP A 1 166 ? 3.834 8.149 42.083 1.00 51.34 166 ASP A CA 1
ATOM 1326 C C . ASP A 1 166 ? 4.392 9.429 42.742 1.00 51.34 166 ASP A C 1
ATOM 1328 O O . ASP A 1 166 ? 5.020 9.373 43.803 1.00 51.34 166 ASP A O 1
ATOM 1332 N N . HIS A 1 167 ? 4.124 10.617 42.190 1.00 51.31 167 HIS A N 1
ATOM 1333 C CA . HIS A 1 167 ? 4.569 11.887 42.787 1.00 51.31 167 HIS A CA 1
ATOM 1334 C C . HIS A 1 167 ? 3.682 12.398 43.935 1.00 51.31 167 HIS A C 1
ATOM 1336 O O . HIS A 1 167 ? 3.978 13.444 44.514 1.00 51.31 167 HIS A O 1
ATOM 1342 N N . ARG A 1 168 ? 2.615 11.675 44.314 1.00 51.59 168 ARG A N 1
ATOM 1343 C CA . ARG A 1 168 ? 1.770 12.044 45.469 1.00 51.59 168 ARG A CA 1
ATOM 1344 C C . ARG A 1 168 ? 2.155 11.366 46.786 1.00 51.59 168 ARG A C 1
ATOM 1346 O O . ARG A 1 168 ? 1.556 11.702 47.803 1.00 51.59 168 ARG A O 1
ATOM 1353 N N . LEU A 1 169 ? 3.143 10.464 46.804 1.00 56.56 169 LEU A N 1
ATOM 1354 C CA . LEU A 1 169 ? 3.508 9.700 48.011 1.00 56.56 169 LEU A CA 1
ATOM 1355 C C . LEU A 1 169 ? 4.997 9.723 48.381 1.00 56.56 169 LEU A C 1
ATOM 1357 O O . LEU A 1 169 ? 5.429 8.957 49.240 1.00 56.56 169 LEU A O 1
ATOM 1361 N N . SER A 1 170 ? 5.791 10.643 47.837 1.00 52.97 170 SER A N 1
ATOM 1362 C CA . SER A 1 170 ? 7.134 10.903 48.365 1.00 52.97 170 SER A CA 1
ATOM 1363 C C . SER A 1 170 ? 7.070 11.849 49.572 1.00 52.97 170 SER A C 1
ATOM 1365 O O . SER A 1 170 ? 7.477 13.007 49.494 1.00 52.97 170 SER A O 1
ATOM 1367 N N . LEU A 1 171 ? 6.544 11.360 50.701 1.00 60.16 171 LEU A N 1
ATOM 1368 C CA . LEU A 1 171 ? 6.901 11.916 52.007 1.00 60.16 171 LEU A CA 1
ATOM 1369 C C . LEU A 1 171 ? 8.281 11.357 52.388 1.00 60.16 171 LEU A C 1
ATOM 1371 O O . LEU A 1 171 ? 8.489 10.146 52.276 1.00 60.16 171 LEU A O 1
ATOM 1375 N N . PRO A 1 172 ? 9.241 12.190 52.827 1.00 60.38 172 PRO A N 1
ATOM 1376 C CA . PRO A 1 172 ? 10.540 11.694 53.252 1.00 60.38 172 PRO A CA 1
ATOM 1377 C C . PRO A 1 172 ? 10.377 10.779 54.474 1.00 60.38 172 PRO A C 1
ATOM 1379 O O . PRO A 1 172 ? 9.989 11.211 55.560 1.00 60.38 172 PRO A O 1
ATOM 1382 N N . LEU A 1 173 ? 10.695 9.497 54.283 1.00 54.53 173 LEU A N 1
ATOM 1383 C CA . LEU A 1 173 ? 10.926 8.517 55.341 1.00 54.53 173 LEU A CA 1
ATOM 1384 C C . LEU A 1 173 ? 12.122 8.981 56.177 1.00 54.53 173 LEU A C 1
ATOM 1386 O O . LEU A 1 173 ? 13.272 8.702 55.845 1.00 54.53 173 LEU A O 1
ATOM 1390 N N . GLY A 1 174 ? 11.859 9.735 57.241 1.00 56.22 174 GLY A N 1
ATOM 1391 C CA . GLY A 1 174 ? 12.942 10.279 58.050 1.00 56.22 174 GLY A CA 1
ATOM 1392 C C . GLY A 1 174 ? 12.512 11.128 59.236 1.00 56.22 174 GLY A C 1
ATOM 1393 O O . GLY A 1 174 ? 13.072 12.197 59.418 1.00 56.22 174 GLY A O 1
ATOM 1394 N N . ALA A 1 175 ? 11.542 10.681 60.037 1.00 45.19 175 ALA A N 1
ATOM 1395 C CA . ALA A 1 175 ? 11.396 11.119 61.431 1.00 45.19 175 ALA A CA 1
ATOM 1396 C C . ALA A 1 175 ? 10.431 10.186 62.178 1.00 45.19 175 ALA A C 1
ATOM 1398 O O . ALA A 1 175 ? 9.256 10.487 62.371 1.00 45.19 175 ALA A O 1
ATOM 1399 N N . SER A 1 176 ? 10.938 9.026 62.597 1.00 51.44 176 SER A N 1
ATOM 1400 C CA . SER A 1 176 ? 10.308 8.251 63.665 1.00 51.44 176 SER A CA 1
ATOM 1401 C C . SER A 1 176 ? 10.566 8.990 64.979 1.00 51.44 176 SER A C 1
ATOM 1403 O O . SER A 1 176 ? 11.676 8.944 65.508 1.00 51.44 176 SER A O 1
ATOM 1405 N N . ALA A 1 177 ? 9.570 9.720 65.477 1.00 49.41 177 ALA A N 1
ATOM 1406 C CA . ALA A 1 177 ? 9.554 10.219 66.845 1.00 49.41 177 ALA A CA 1
ATOM 1407 C C . ALA A 1 177 ? 8.435 9.492 67.595 1.00 49.41 177 ALA A C 1
ATOM 1409 O O . ALA A 1 177 ? 7.249 9.746 67.398 1.00 49.41 177 ALA A O 1
ATOM 1410 N N . LEU A 1 178 ? 8.855 8.539 68.426 1.00 44.09 178 LEU A N 1
ATOM 1411 C CA . LEU A 1 178 ? 8.043 7.834 69.409 1.00 44.09 178 LEU A CA 1
ATOM 1412 C C . LEU A 1 178 ? 7.384 8.852 70.350 1.00 44.09 178 LEU A C 1
ATOM 1414 O O . LEU A 1 178 ? 8.068 9.461 71.169 1.00 44.09 178 LEU A O 1
ATOM 1418 N N . VAL A 1 179 ? 6.064 9.007 70.274 1.00 46.00 179 VAL A N 1
ATOM 1419 C CA . VAL A 1 179 ? 5.291 9.624 71.358 1.00 46.00 179 VAL A CA 1
ATOM 1420 C C . VAL A 1 179 ? 4.591 8.495 72.105 1.00 46.00 179 VAL A C 1
ATOM 1422 O O . VAL A 1 179 ? 3.754 7.784 71.553 1.00 46.00 179 VAL A O 1
ATOM 1425 N N . ALA A 1 180 ? 5.028 8.282 73.344 1.00 46.28 180 ALA A N 1
ATOM 1426 C CA . ALA A 1 180 ? 4.532 7.246 74.238 1.00 46.28 180 ALA A CA 1
ATOM 1427 C C . ALA A 1 180 ? 3.047 7.465 74.599 1.00 46.28 180 ALA A C 1
ATOM 1429 O O . ALA A 1 180 ? 2.613 8.613 74.726 1.00 46.28 180 ALA A O 1
ATOM 1430 N N . PRO A 1 181 ? 2.266 6.390 74.813 1.00 44.38 181 PRO A N 1
ATOM 1431 C CA . PRO A 1 181 ? 0.871 6.503 75.209 1.00 44.38 181 PRO A CA 1
ATOM 1432 C C . PRO A 1 181 ? 0.779 6.855 76.698 1.00 44.38 181 PRO A C 1
ATOM 1434 O O . PRO A 1 181 ? 1.229 6.095 77.556 1.00 44.38 181 PRO A O 1
ATOM 1437 N N . VAL A 1 182 ? 0.169 7.996 77.020 1.00 40.94 182 VAL A N 1
ATOM 1438 C CA . VAL A 1 182 ? -0.253 8.302 78.392 1.00 40.94 182 VAL A CA 1
ATOM 1439 C C . VAL A 1 182 ? -1.672 7.772 78.575 1.00 40.94 182 VAL A C 1
ATOM 1441 O O . VAL A 1 182 ? -2.627 8.292 78.004 1.00 40.94 182 VAL A O 1
ATOM 1444 N N . LEU A 1 183 ? -1.793 6.708 79.367 1.00 41.38 183 LEU A N 1
ATOM 1445 C CA . LEU A 1 183 ? -3.054 6.240 79.932 1.00 41.38 183 LEU A CA 1
ATOM 1446 C C . LEU A 1 183 ? -3.478 7.179 81.065 1.00 41.38 183 LEU A C 1
ATOM 1448 O O . LEU A 1 183 ? -2.744 7.338 82.038 1.00 41.38 183 LEU A O 1
ATOM 1452 N N . MET A 1 184 ? -4.702 7.699 80.999 1.00 35.75 184 MET A N 1
ATOM 1453 C CA . MET A 1 184 ? -5.472 7.981 82.207 1.00 35.75 184 MET A CA 1
ATOM 1454 C C . MET A 1 184 ? -6.967 7.805 81.930 1.00 35.75 184 MET A C 1
ATOM 1456 O O . MET A 1 184 ? -7.576 8.555 81.173 1.00 35.75 184 MET A O 1
ATOM 1460 N N . SER A 1 185 ? -7.534 6.764 82.540 1.00 40.31 185 SER A N 1
ATOM 1461 C CA . SER A 1 185 ? -8.972 6.523 82.638 1.00 40.31 185 SER A CA 1
ATOM 1462 C C . SER A 1 185 ? -9.611 7.488 83.632 1.00 40.31 185 SER A C 1
ATOM 1464 O O . SER A 1 185 ? -9.133 7.582 84.760 1.00 40.31 185 SER A O 1
ATOM 1466 N N . ALA A 1 186 ? -10.756 8.072 83.274 1.00 34.69 186 ALA A N 1
ATOM 1467 C CA . ALA A 1 186 ? -11.834 8.362 84.219 1.00 34.69 186 ALA A CA 1
ATOM 1468 C C . ALA A 1 186 ? -13.177 8.565 83.491 1.00 34.69 186 ALA A C 1
ATOM 1470 O O . ALA A 1 186 ? -13.333 9.481 82.696 1.00 34.69 186 ALA A O 1
ATOM 1471 N N . ALA A 1 187 ? -14.101 7.659 83.815 1.00 33.72 187 ALA A N 1
ATOM 1472 C CA . ALA A 1 187 ? -15.539 7.820 84.036 1.00 33.72 187 ALA A CA 1
ATOM 1473 C C . ALA A 1 187 ? -16.430 8.625 83.059 1.00 33.72 187 ALA A C 1
ATOM 1475 O O . ALA A 1 187 ? -16.332 9.831 82.878 1.00 33.72 187 ALA A O 1
ATOM 1476 N N . SER A 1 188 ? -17.423 7.880 82.576 1.00 35.19 188 SER A N 1
ATOM 1477 C CA . SER A 1 188 ? -18.733 8.239 82.027 1.00 35.19 188 SER A CA 1
ATOM 1478 C C . SER A 1 188 ? -19.520 9.342 82.755 1.00 35.19 188 SER A C 1
ATOM 1480 O O . SER A 1 188 ? -19.673 9.251 83.972 1.00 35.19 188 SER A O 1
ATOM 1482 N N . ALA A 1 189 ? -20.142 10.246 81.984 1.00 32.12 189 ALA A N 1
ATOM 1483 C CA . ALA A 1 189 ? -21.466 10.877 82.190 1.00 32.12 189 ALA A CA 1
ATOM 1484 C C . ALA A 1 189 ? -21.730 11.841 81.000 1.00 32.12 189 ALA A C 1
ATOM 1486 O O . ALA A 1 189 ? -20.895 12.696 80.735 1.00 32.12 189 ALA A O 1
ATOM 1487 N N . THR A 1 190 ? -22.633 11.502 80.069 1.00 31.94 190 THR A N 1
ATOM 1488 C CA . THR A 1 190 ? -24.007 12.039 79.868 1.00 31.94 190 THR A CA 1
ATOM 1489 C C . THR A 1 190 ? -24.117 13.373 79.108 1.00 31.94 190 THR A C 1
ATOM 1491 O O . THR A 1 190 ? -23.301 14.264 79.282 1.00 31.94 190 THR A O 1
ATOM 1494 N N . GLU A 1 191 ? -25.216 13.459 78.343 1.00 34.12 191 GLU A N 1
ATOM 1495 C CA . GLU A 1 191 ? -25.926 14.647 77.821 1.00 34.12 191 GLU A CA 1
ATOM 1496 C C . GLU A 1 191 ? -25.626 15.152 76.394 1.00 34.12 191 GLU A C 1
ATOM 1498 O O . GLU A 1 191 ? -24.650 15.833 76.102 1.00 34.12 191 GLU A O 1
ATOM 1503 N N . ASP A 1 192 ? -26.543 14.759 75.498 1.00 31.27 192 ASP A N 1
ATOM 1504 C CA . ASP A 1 192 ? -27.442 15.617 74.707 1.00 31.27 192 ASP A CA 1
ATOM 1505 C C . ASP A 1 192 ? -27.063 17.087 74.429 1.00 31.27 192 ASP A C 1
ATOM 1507 O O . ASP A 1 192 ? -26.937 17.890 75.347 1.00 31.27 192 ASP A O 1
ATOM 1511 N N . ALA A 1 193 ? -27.075 17.435 73.129 1.00 35.22 193 ALA A N 1
ATOM 1512 C CA . ALA A 1 193 ? -27.555 18.681 72.482 1.00 35.22 193 ALA A CA 1
ATOM 1513 C C . ALA A 1 193 ? -26.707 18.965 71.218 1.00 35.22 193 ALA A C 1
ATOM 1515 O O . ALA A 1 193 ? -25.514 19.223 71.297 1.00 35.22 193 ALA A O 1
ATOM 1516 N N . LYS A 1 194 ? -27.213 18.723 70.001 1.00 31.27 194 LYS A N 1
ATOM 1517 C CA . LYS A 1 194 ? -28.033 19.623 69.156 1.00 31.27 194 LYS A CA 1
ATOM 1518 C C . LYS A 1 194 ? -27.311 20.895 68.665 1.00 31.27 194 LYS A C 1
ATOM 1520 O O . LYS A 1 194 ? -27.157 21.831 69.435 1.00 31.27 194 LYS A O 1
ATOM 1525 N N . ALA A 1 195 ? -27.024 20.928 67.354 1.00 33.66 195 ALA A N 1
ATOM 1526 C CA . ALA A 1 195 ? -27.173 22.035 66.376 1.00 33.66 195 ALA A CA 1
ATOM 1527 C C . ALA A 1 195 ? -26.223 21.752 65.186 1.00 33.66 195 ALA A C 1
ATOM 1529 O O . ALA A 1 195 ? -25.011 21.778 65.343 1.00 33.66 195 ALA A O 1
ATOM 1530 N N . ASP A 1 196 ? -26.694 21.169 64.083 1.00 29.31 196 ASP A N 1
ATOM 1531 C CA . ASP A 1 196 ? -27.303 21.836 62.915 1.00 29.31 196 ASP A CA 1
ATOM 1532 C C . ASP A 1 196 ? -26.371 22.837 62.212 1.00 29.31 196 ASP A C 1
ATOM 1534 O O . ASP A 1 196 ? -26.128 23.914 62.747 1.00 29.31 196 ASP A O 1
ATOM 1538 N N . SER A 1 197 ? -25.892 22.495 61.006 1.00 33.03 197 SER A N 1
ATOM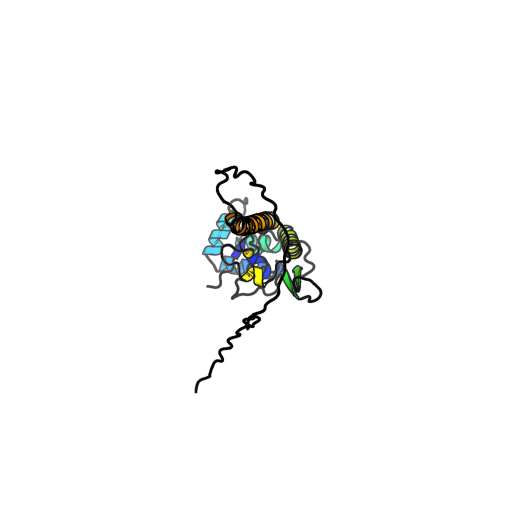 1539 C CA . SER A 1 197 ? -25.926 23.416 59.859 1.00 33.03 197 SER A CA 1
ATOM 1540 C C . SER A 1 197 ? -25.436 22.780 58.544 1.00 33.03 197 SER A C 1
ATOM 1542 O O . SER A 1 197 ? -24.327 22.257 58.468 1.00 33.03 197 SER A O 1
ATOM 1544 N N . SER A 1 198 ? -26.229 22.997 57.487 1.00 40.66 198 SER A N 1
ATOM 1545 C CA . SER A 1 198 ? -25.795 23.296 56.104 1.00 40.66 198 SER A CA 1
ATOM 1546 C C . SER A 1 198 ? -25.497 22.159 55.102 1.00 40.66 198 SER A C 1
ATOM 1548 O O . SER A 1 198 ? -24.363 21.831 54.785 1.00 40.66 198 SER A O 1
ATOM 1550 N N . GLN A 1 199 ? -26.574 21.608 54.532 1.00 32.31 199 GLN A N 1
ATOM 1551 C CA . GLN A 1 199 ? -27.019 21.802 53.133 1.00 32.31 199 GLN A CA 1
ATOM 1552 C C . GLN A 1 199 ? -25.991 21.882 51.959 1.00 32.31 199 GLN A C 1
ATOM 1554 O O . GLN A 1 199 ? -25.431 22.940 51.698 1.00 32.31 199 GLN A O 1
ATOM 1559 N N . ALA A 1 200 ? -26.002 20.814 51.130 1.00 40.53 200 ALA A N 1
ATOM 1560 C CA . ALA A 1 200 ? -25.959 20.753 49.640 1.00 40.53 200 ALA A CA 1
ATOM 1561 C C . ALA A 1 200 ? -24.669 21.169 48.866 1.00 40.53 200 ALA A C 1
ATOM 1563 O O . ALA A 1 200 ? -23.794 21.797 49.448 1.00 40.53 200 ALA A O 1
ATOM 1564 N N . PRO A 1 201 ? -24.548 20.953 47.523 1.00 49.28 201 PRO A N 1
ATOM 1565 C CA . PRO A 1 201 ? -25.220 20.030 46.580 1.00 49.28 201 PRO A CA 1
ATOM 1566 C C . PRO A 1 201 ? -24.252 19.266 45.621 1.00 49.28 201 PRO A C 1
ATOM 1568 O O . PRO A 1 201 ? -23.050 19.506 45.564 1.00 49.28 201 PRO A O 1
ATOM 1571 N N . ALA A 1 202 ? -24.828 18.375 44.802 1.00 51.59 202 ALA A N 1
ATOM 1572 C CA . ALA A 1 202 ? -24.213 17.696 43.652 1.00 51.59 202 ALA A CA 1
ATOM 1573 C C . ALA A 1 202 ? -23.668 18.660 42.563 1.00 51.59 202 ALA A C 1
ATOM 1575 O O . ALA A 1 202 ? -24.235 19.741 42.366 1.00 51.59 202 ALA A O 1
ATOM 1576 N N . PRO A 1 203 ? -22.615 18.280 41.808 1.00 55.75 203 PRO A N 1
ATOM 1577 C CA . PRO A 1 203 ? -22.006 19.158 40.810 1.00 55.75 203 PRO A CA 1
ATOM 1578 C C . PRO A 1 203 ? -22.866 19.285 39.540 1.00 55.75 203 PRO A C 1
ATOM 1580 O O . PRO A 1 203 ? -23.241 18.294 38.913 1.00 55.75 203 PRO A O 1
ATOM 1583 N N . LYS A 1 204 ? -23.158 20.534 39.153 1.00 44.69 204 LYS A N 1
ATOM 1584 C CA . LYS A 1 204 ? -23.796 20.917 37.883 1.00 44.69 204 LYS A CA 1
ATOM 1585 C C . LYS A 1 204 ? -22.806 20.777 36.726 1.00 44.69 204 LYS A C 1
ATOM 1587 O O . LYS A 1 204 ? -21.732 21.371 36.750 1.00 44.69 204 LYS A O 1
ATOM 1592 N N . ILE A 1 205 ? -23.207 20.040 35.697 1.00 56.34 205 ILE A N 1
ATOM 1593 C CA . ILE A 1 205 ? -22.525 19.969 34.402 1.00 56.34 205 ILE A CA 1
ATOM 1594 C C . ILE A 1 205 ? -22.956 21.199 33.593 1.00 56.34 205 ILE A C 1
ATOM 1596 O O . ILE A 1 205 ? -24.144 21.378 33.333 1.00 56.34 205 ILE A O 1
ATOM 1600 N N . HIS A 1 206 ? -22.002 22.049 33.216 1.00 45.16 206 HIS A N 1
ATOM 1601 C CA . HIS A 1 206 ? -22.226 23.164 32.298 1.00 45.16 206 HIS A CA 1
ATOM 1602 C C . HIS A 1 206 ? -21.835 22.723 30.882 1.00 45.16 206 HIS A C 1
ATOM 1604 O O . HIS A 1 206 ? -20.675 22.410 30.629 1.00 45.16 206 HIS A O 1
ATOM 1610 N N . LEU A 1 207 ? -22.816 22.670 29.977 1.00 53.28 207 LEU A N 1
ATOM 1611 C CA . LEU A 1 207 ? -22.624 22.458 28.542 1.00 53.28 207 LEU A CA 1
ATOM 1612 C C . LEU A 1 207 ? -22.825 23.810 27.851 1.00 53.28 207 LEU A C 1
ATOM 1614 O O . LEU A 1 207 ? -23.941 24.327 27.827 1.00 53.28 207 LEU A O 1
ATOM 1618 N N . GLU A 1 208 ? -21.757 24.392 27.314 1.00 58.00 208 GLU A N 1
ATOM 1619 C CA . GLU A 1 208 ? -21.860 25.568 26.451 1.00 58.00 208 GLU A CA 1
ATOM 1620 C C . GLU A 1 208 ? -21.981 25.113 24.994 1.00 58.00 208 GLU A C 1
ATOM 1622 O O . GLU A 1 208 ? -21.074 24.502 24.433 1.00 58.00 208 GLU A O 1
ATOM 1627 N N . VAL A 1 209 ? -23.134 25.402 24.388 1.00 54.28 209 VAL A N 1
ATOM 1628 C CA . VAL A 1 209 ? -23.371 25.290 22.946 1.00 54.28 209 VAL A CA 1
ATOM 1629 C C . VAL A 1 209 ? -23.412 26.712 22.403 1.00 54.28 209 VAL A C 1
ATOM 1631 O O . VAL A 1 209 ? -24.370 27.443 22.648 1.00 54.28 209 VAL A O 1
ATOM 1634 N N . ALA A 1 210 ? -22.371 27.116 21.678 1.00 45.00 210 ALA A N 1
ATOM 1635 C CA . ALA A 1 210 ? -22.371 28.372 20.941 1.00 45.00 210 ALA A CA 1
ATOM 1636 C C . ALA A 1 210 ? -22.830 28.116 19.497 1.00 45.00 210 ALA A C 1
ATOM 1638 O O . ALA A 1 210 ? -22.157 27.438 18.721 1.00 45.00 210 ALA A O 1
ATOM 1639 N N . CYS A 1 211 ? -24.000 28.657 19.156 1.00 43.69 211 CYS A N 1
ATOM 1640 C CA . CYS A 1 211 ? -24.561 28.674 17.809 1.00 43.69 211 CYS A CA 1
ATOM 1641 C C . CYS A 1 211 ? -23.934 29.797 16.962 1.00 43.69 211 CYS A C 1
ATOM 1643 O O . CYS A 1 211 ? -23.820 30.935 17.414 1.00 43.69 211 CYS A O 1
ATOM 1645 N N . LEU A 1 212 ? -23.594 29.481 15.709 1.00 47.97 212 LEU A N 1
ATOM 1646 C CA . LEU A 1 212 ? -23.305 30.438 14.632 1.00 47.97 212 LEU A CA 1
ATOM 1647 C C . LEU A 1 212 ? -24.565 31.231 14.240 1.00 47.97 212 LEU A C 1
ATOM 1649 O O . LEU A 1 212 ? -25.628 30.623 14.104 1.00 47.97 212 LEU A O 1
ATOM 1653 N N . PRO A 1 213 ? -24.441 32.523 13.899 1.00 59.66 213 PRO A N 1
ATOM 1654 C CA . PRO A 1 213 ? -25.370 33.169 12.983 1.00 59.66 213 PRO A CA 1
ATOM 1655 C C . PRO A 1 213 ? -24.733 33.450 11.612 1.00 59.66 213 PRO A C 1
ATOM 1657 O O . PRO A 1 213 ? -23.638 34.001 11.503 1.00 59.66 213 PRO A O 1
ATOM 1660 N N . MET A 1 214 ? -25.468 33.045 10.571 1.00 42.09 214 MET A N 1
ATOM 1661 C CA . MET A 1 214 ? -25.275 33.411 9.167 1.00 42.09 214 MET A CA 1
ATOM 1662 C C . MET A 1 214 ? -25.424 34.920 8.934 1.00 42.09 214 MET A C 1
ATOM 1664 O O . MET A 1 214 ? -26.157 35.609 9.642 1.00 42.09 214 MET A O 1
ATOM 1668 N N . ALA A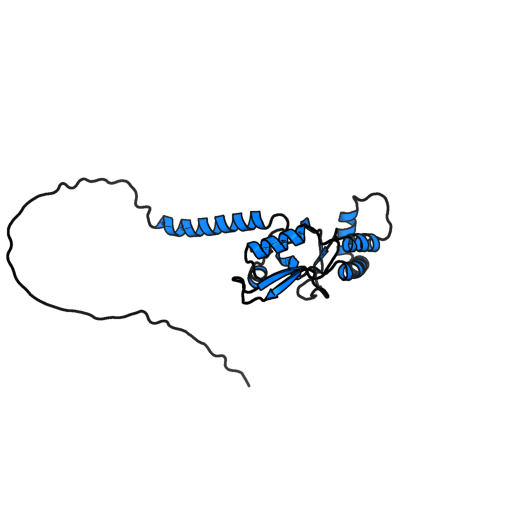 1 215 ? -24.754 35.362 7.870 1.00 37.12 215 ALA A N 1
ATOM 1669 C CA . ALA A 1 215 ? -24.833 36.666 7.224 1.00 37.12 215 ALA A CA 1
ATOM 1670 C C . ALA A 1 215 ? -26.243 37.029 6.712 1.00 37.12 215 ALA A C 1
ATOM 1672 O O . ALA A 1 215 ? -27.169 36.212 6.725 1.00 37.12 215 ALA A O 1
ATOM 1673 N N . PRO A 1 216 ? -26.385 38.258 6.210 1.00 61.50 216 PRO A N 1
ATOM 1674 C CA . PRO A 1 216 ? -26.659 38.411 4.776 1.00 61.50 216 PRO A CA 1
ATOM 1675 C C . PRO A 1 216 ? -25.502 39.040 3.990 1.00 61.50 216 PRO A C 1
ATOM 1677 O O . PRO A 1 216 ? -24.818 39.936 4.535 1.00 61.50 216 PRO A O 1
#

Foldseek 3Di:
DFDKDKDFLQQAFQLQQQQWAQLVVFLVVQLVCLVVPPVRVVVLCVVCVPPDDDPPRSSVVSSVCSNVRRIIIRGGPVGGHPHRQKDWDADCVDPLRTAIDGDDPDPDDPVLSVQLRVLCVVVSPDPVQLVVAPPHGLRRDGSNCSNVVVVVVVVVVVVVVVVVVVVVPPDPPDDDDDDDDDDDDDDDDDDDDDDDDDDDDDDDDDDDDDDDDDDD

Sequence (216 aa):
MSFVKLVRPSELKVLDIPFVETPFFAADRARLLVEQDNHLRSSMQSLFRYGSGDRRNLAETVHRAVRDGELMLVCSEWNKPFSPMVTWRPDNSLPAGGQWRIEGSWLNVPSEIECAVAELNNCGITCEQLRQSESWGVGSLEVNMFSMNYRQRQRRERAAQGSVDDHRLSLPLGASALVAPVLMSAASATEDAKADSSQAPAPKIHLEVACLPMAP